Protein AF-0000000076559204 (afdb_homodimer)

InterPro domains:
  IPR016964 Sigma intracellular receptor 2 [PIRSF031032] (12-161)
  IPR033118 EXPERA domain [PF05241] (44-153)
  IPR033118 EXPERA domain [PS51751] (12-150)
  IPR051987 Sigma-2 receptor-like [PTHR31204] (7-155)

Radius of gyration: 22.45 Å; Cα contacts (8 Å, |Δi|>4): 342; chains: 2; bounding box: 58×65×43 Å

Secondary structure (DSSP, 8-state):
---PPPGGG-HHHHHHHHHHHHHHHIIIIIIGGGGS-GGGS-HHHHHHHHHHHHHH--HHHHH--HHHHHHHHHIIIIIHHHHHHHHHHTTTT-TTHHHHHHHHHHHHHHHHHHHHHHHHT---TTS-HHHHHHHHHHHHHHHHHHHHHHHHHHHHHHHHHHHHHHHHHHHHH-/---PPPGGG-HHHHHHHHHHHHHHHIIIIIIGGGGS-GGGS-HHHHHHHHHHHHHH--HHHHH--HHHHHHHHHIIIIIHHHHHHHHHHTTTT-TTHHHHHHHHHHHHHHHHHHHHHHHHT---TTS-HHHHHHHHHHHHHHHHHHHHHHHHHHHHHHHHHHHHHHHHHHHHH-

Foldseek 3Di:
DPQADALVVPVVLVVLLVVLVVVLCCLVQALCCLVDPPVPHDPVSNVVNVVCCVQQVQVCSVVVPPVNVVLSVCCVPQLNVLSVVSNVCSRRVNPCNLVSLLVNLVSLLVSLVVSLVCLVPVPDPVPPPVSSVVVSVVSVVSNVVSVVSNVVSVVVVVVVVVVVVVVVVVVVVD/DPQADALVVPVVLVVLLVVLVVVLCCLVQALCCLVDPPVPHDPVSNVVNVVCCVQQVQVCSVVVPPVNVVLSVCCVPQLNVLSVVSNVCSRRVNPCNLVSLLVNLVSLLVSLVVSLVCLVPVPDPPPPPVSSVVVSVVSVVSNVVSVVSNVVSVVVVVVVVVVVVVVVVVVVVD

Organism: NCBI:txid1051890

Structure (mmCIF, N/CA/C/O backbone):
data_AF-0000000076559204-model_v1
#
loop_
_entity.id
_entity.type
_entity.pdbx_description
1 polymer 'Efficient mitochondria targeting-associated protein 19'
#
loop_
_atom_site.group_PDB
_atom_site.id
_atom_site.type_symbol
_atom_site.label_atom_id
_atom_site.label_alt_id
_atom_site.label_comp_id
_atom_site.label_asym_id
_atom_site.label_entity_id
_atom_site.label_seq_id
_atom_site.pdbx_PDB_ins_code
_atom_site.Cartn_x
_atom_site.Cartn_y
_atom_site.Cartn_z
_atom_site.occupancy
_atom_site.B_iso_or_equiv
_atom_site.auth_seq_id
_atom_site.auth_comp_id
_atom_site.auth_asym_id
_atom_site.auth_atom_id
_atom_site.pdbx_PDB_model_num
ATOM 1 N N . MET A 1 1 ? 11.922 29.016 5.836 1 46.28 1 MET A N 1
ATOM 2 C CA . MET A 1 1 ? 11.812 27.625 6.27 1 46.28 1 MET A CA 1
ATOM 3 C C . MET A 1 1 ? 12.773 27.328 7.414 1 46.28 1 MET A C 1
ATOM 5 O O . MET A 1 1 ? 13.883 27.859 7.445 1 46.28 1 MET A O 1
ATOM 9 N N . ALA A 1 2 ? 12.258 26.938 8.555 1 57.19 2 ALA A N 1
ATOM 10 C CA . ALA A 1 2 ? 13.109 26.656 9.711 1 57.19 2 ALA A CA 1
ATOM 11 C C . ALA A 1 2 ? 14.352 25.875 9.305 1 57.19 2 ALA A C 1
ATOM 13 O O . ALA A 1 2 ? 14.305 25.078 8.359 1 57.19 2 ALA A O 1
ATOM 14 N N . SER A 1 3 ? 15.578 26.219 9.719 1 68.62 3 SER A N 1
ATOM 15 C CA . SER A 1 3 ? 16.812 25.484 9.461 1 68.62 3 SER A CA 1
ATOM 16 C C . SER A 1 3 ? 16.625 23.984 9.719 1 68.62 3 SER A C 1
ATOM 18 O O . SER A 1 3 ? 16.016 23.594 10.703 1 68.62 3 SER A O 1
ATOM 20 N N . PRO A 1 4 ? 17 23.141 8.734 1 69.81 4 PRO A N 1
ATOM 21 C CA . PRO A 1 4 ? 16.875 21.703 8.906 1 69.81 4 PRO A CA 1
ATOM 22 C C . PRO A 1 4 ? 17.609 21.188 10.148 1 69.81 4 PRO A C 1
ATOM 24 O O . PRO A 1 4 ? 18.672 21.688 10.492 1 69.81 4 PRO A O 1
ATOM 27 N N . HIS A 1 5 ? 16.969 20.438 10.945 1 78.62 5 HIS A N 1
ATOM 28 C CA . HIS A 1 5 ? 17.656 19.75 12.023 1 78.62 5 HIS A CA 1
ATOM 29 C C . HIS A 1 5 ? 18.672 18.75 11.469 1 78.62 5 HIS A C 1
ATOM 31 O O . HIS A 1 5 ? 18.375 17.984 10.547 1 78.62 5 HIS A O 1
ATOM 37 N N . PRO A 1 6 ? 19.891 18.844 12.008 1 82.38 6 PRO A N 1
ATOM 38 C CA . PRO A 1 6 ? 20.906 17.922 11.516 1 82.38 6 PRO A CA 1
ATOM 39 C C . PRO A 1 6 ? 20.5 16.453 11.664 1 82.38 6 PRO A C 1
ATOM 41 O O . PRO A 1 6 ? 19.781 16.094 12.609 1 82.38 6 PRO A O 1
ATOM 44 N N . LEU A 1 7 ? 20.844 15.656 10.742 1 85.31 7 LEU A N 1
ATOM 45 C CA . LEU A 1 7 ? 20.516 14.234 10.703 1 85.31 7 LEU A CA 1
ATOM 46 C C . LEU A 1 7 ? 20.984 13.531 11.969 1 85.31 7 LEU A C 1
ATOM 48 O O . LEU A 1 7 ? 20.344 12.602 12.445 1 85.31 7 LEU A O 1
ATOM 52 N N . ALA A 1 8 ? 22.062 13.992 12.469 1 83.94 8 ALA A N 1
ATOM 53 C CA . ALA A 1 8 ? 22.641 13.391 13.672 1 83.94 8 ALA A CA 1
ATOM 54 C C . ALA A 1 8 ? 21.703 13.531 14.859 1 83.94 8 ALA A C 1
ATOM 56 O O . ALA A 1 8 ? 21.734 12.711 15.781 1 83.94 8 ALA A O 1
ATOM 57 N N . ALA A 1 9 ? 20.906 14.484 14.891 1 86.62 9 ALA A N 1
ATOM 58 C CA . ALA A 1 9 ? 19.984 14.758 15.984 1 86.62 9 ALA A CA 1
ATOM 59 C C . ALA A 1 9 ? 18.672 14 15.797 1 86.62 9 ALA A C 1
ATOM 61 O O . ALA A 1 9 ? 17.797 14.016 16.672 1 86.62 9 ALA A O 1
ATOM 62 N N . ARG A 1 10 ? 18.578 13.281 14.695 1 91.75 10 ARG A N 1
ATOM 63 C CA . ARG A 1 10 ? 17.391 12.5 14.352 1 91.75 10 ARG A CA 1
ATOM 64 C C . ARG A 1 10 ? 17.75 11.031 14.164 1 91.75 10 ARG A C 1
ATOM 66 O O . ARG A 1 10 ? 17.844 10.539 13.039 1 91.75 10 ARG A O 1
ATOM 73 N N . PRO A 1 11 ? 17.75 10.297 15.203 1 92.19 11 PRO A N 1
ATOM 74 C CA . PRO A 1 11 ? 18.281 8.93 15.156 1 92.19 11 PRO A CA 1
ATOM 75 C C . PRO A 1 11 ? 17.484 8.023 14.211 1 92.19 11 PRO A C 1
ATOM 77 O O . PRO A 1 11 ? 18.078 7.184 13.523 1 92.19 11 PRO A O 1
ATOM 80 N N . TRP A 1 12 ? 16.203 8.148 14.25 1 94.25 12 TRP A N 1
ATOM 81 C CA . TRP A 1 12 ? 15.398 7.312 13.367 1 94.25 12 TRP A CA 1
ATOM 82 C C . TRP A 1 12 ? 15.648 7.668 11.906 1 94.25 12 TRP A C 1
ATOM 84 O O . TRP A 1 12 ? 15.781 6.781 11.062 1 94.25 12 TRP A O 1
ATOM 94 N N . ASP A 1 13 ? 15.719 8.922 11.641 1 95.69 13 ASP A N 1
ATOM 95 C CA . ASP A 1 13 ? 15.977 9.344 10.266 1 95.69 13 ASP A CA 1
ATOM 96 C C . ASP A 1 13 ? 17.359 8.898 9.805 1 95.69 13 ASP A C 1
ATOM 98 O O . ASP A 1 13 ? 17.547 8.57 8.633 1 95.69 13 ASP A O 1
ATOM 102 N N . LYS A 1 14 ? 18.297 8.945 10.766 1 95.44 14 LYS A N 1
ATOM 103 C CA . LYS A 1 14 ? 19.625 8.438 10.453 1 95.44 14 LYS A CA 1
ATOM 104 C C . LYS A 1 14 ? 19.594 6.953 10.102 1 95.44 14 LYS A C 1
ATOM 106 O O . LYS A 1 14 ? 20.234 6.516 9.148 1 95.44 14 LYS A O 1
ATOM 111 N N . LEU A 1 15 ? 18.859 6.223 10.891 1 96.38 15 LEU A N 1
ATOM 112 C CA . LEU A 1 15 ? 18.688 4.801 10.633 1 96.38 15 LEU A CA 1
ATOM 113 C C . LEU A 1 15 ? 18.094 4.566 9.25 1 96.38 15 LEU A C 1
ATOM 115 O O . LEU A 1 15 ? 18.578 3.719 8.492 1 96.38 15 LEU A O 1
ATOM 119 N N . TYR A 1 16 ? 17.047 5.309 8.945 1 97.5 16 TYR A N 1
ATOM 120 C CA . TYR A 1 16 ? 16.391 5.16 7.648 1 97.5 16 TYR A CA 1
ATOM 121 C C . TYR A 1 16 ? 17.328 5.547 6.516 1 97.5 16 TYR A C 1
ATOM 123 O O . TYR A 1 16 ? 17.328 4.918 5.453 1 97.5 16 TYR A O 1
ATOM 131 N N . PHE A 1 17 ? 18.141 6.582 6.781 1 97.19 17 PHE A N 1
ATOM 132 C CA . PHE A 1 17 ? 19.094 7.027 5.77 1 97.19 17 PHE A CA 1
ATOM 133 C C . PHE A 1 17 ? 20.062 5.91 5.41 1 97.19 17 PHE A C 1
ATOM 135 O O . PHE A 1 17 ? 20.234 5.586 4.234 1 97.19 17 PHE A O 1
ATOM 142 N N . TYR A 1 18 ? 20.609 5.309 6.359 1 96.75 18 TYR A N 1
ATOM 143 C CA . TYR A 1 18 ? 21.547 4.219 6.109 1 96.75 18 TYR A CA 1
ATOM 144 C C . TYR A 1 18 ? 20.828 3.01 5.52 1 96.75 18 TYR A C 1
ATOM 146 O O . TYR A 1 18 ? 21.391 2.281 4.707 1 96.75 18 TYR A O 1
ATOM 154 N N . PHE A 1 19 ? 19.703 2.783 5.965 1 97.12 19 PHE A N 1
ATOM 155 C CA . PHE A 1 19 ? 18.906 1.693 5.418 1 97.12 19 PHE A CA 1
ATOM 156 C C . PHE A 1 19 ? 18.703 1.866 3.916 1 97.12 19 PHE A C 1
ATOM 158 O O . PHE A 1 19 ? 18.859 0.913 3.15 1 97.12 19 PHE A O 1
ATOM 165 N N . PHE A 1 20 ? 18.438 3.064 3.498 1 97.5 20 PHE A N 1
ATOM 166 C CA . PHE A 1 20 ? 18.188 3.299 2.084 1 97.5 20 PHE A CA 1
ATOM 167 C C . PHE A 1 20 ? 19.484 3.305 1.289 1 97.5 20 PHE A C 1
ATOM 169 O O . PHE A 1 20 ? 19.5 2.969 0.103 1 97.5 20 PHE A O 1
ATOM 176 N N . ILE A 1 21 ? 20.594 3.68 1.917 1 96.44 21 ILE A N 1
ATOM 177 C CA . ILE A 1 21 ? 21.891 3.533 1.274 1 96.44 21 ILE A CA 1
ATOM 178 C C . ILE A 1 21 ? 22.125 2.068 0.908 1 96.44 21 ILE A C 1
ATOM 180 O O . ILE A 1 21 ? 22.672 1.769 -0.16 1 96.44 21 ILE A O 1
ATOM 184 N N . HIS A 1 22 ? 21.734 1.248 1.771 1 94.25 22 HIS A N 1
ATOM 185 C CA . HIS A 1 22 ? 21.844 -0.192 1.568 1 94.25 22 HIS A CA 1
ATOM 186 C C . HIS A 1 22 ? 20.797 -0.695 0.587 1 94.25 22 HIS A C 1
ATOM 188 O O . HIS A 1 22 ? 21.094 -1.486 -0.307 1 94.25 22 HIS A O 1
ATOM 194 N N . MET A 1 23 ? 19.609 -0.232 0.64 1 93.94 23 MET A N 1
ATOM 195 C CA . MET A 1 23 ? 18.484 -0.779 -0.1 1 93.94 23 MET A CA 1
ATOM 196 C C . MET A 1 23 ? 18.531 -0.358 -1.564 1 93.94 23 MET A C 1
ATOM 198 O O . MET A 1 23 ? 18.219 -1.15 -2.455 1 93.94 23 MET A O 1
ATOM 202 N N . VAL A 1 24 ? 18.859 0.854 -1.829 1 94.44 24 VAL A N 1
ATOM 203 C CA . VAL A 1 24 ? 18.797 1.401 -3.18 1 94.44 24 VAL A CA 1
ATOM 204 C C . VAL A 1 24 ? 19.734 0.624 -4.102 1 94.44 24 VAL A C 1
ATOM 206 O O . VAL A 1 24 ? 19.312 0.153 -5.164 1 94.44 24 VAL A O 1
ATOM 209 N N . PRO A 1 25 ? 20.984 0.318 -3.752 1 88.81 25 PRO A N 1
ATOM 210 C CA . PRO A 1 25 ? 21.859 -0.501 -4.602 1 88.81 25 PRO A CA 1
ATOM 211 C C . PRO A 1 25 ? 21.328 -1.922 -4.785 1 88.81 25 PRO A C 1
ATOM 213 O O . PRO A 1 25 ? 21.422 -2.48 -5.883 1 88.81 25 PRO A O 1
ATOM 216 N N . ILE A 1 26 ? 20.781 -2.469 -3.732 1 85.12 26 ILE A N 1
ATOM 217 C CA . ILE A 1 26 ? 20.25 -3.824 -3.814 1 85.12 26 ILE A CA 1
ATOM 218 C C . ILE A 1 26 ? 19.094 -3.867 -4.805 1 85.12 26 ILE A C 1
ATOM 220 O O . ILE A 1 26 ? 19 -4.773 -5.633 1 85.12 26 ILE A O 1
ATOM 224 N N . MET A 1 27 ? 18.203 -2.891 -4.699 1 88.12 27 MET A N 1
ATOM 225 C CA . MET A 1 27 ? 17.078 -2.828 -5.621 1 88.12 27 MET A CA 1
ATOM 226 C C . MET A 1 27 ? 17.547 -2.652 -7.059 1 88.12 27 MET A C 1
ATOM 228 O O . MET A 1 27 ? 17 -3.256 -7.977 1 88.12 27 MET A O 1
ATOM 232 N N . LEU A 1 28 ? 18.531 -1.866 -7.27 1 83.19 28 LEU A N 1
ATOM 233 C CA . LEU A 1 28 ? 19.016 -1.522 -8.602 1 83.19 28 LEU A CA 1
ATOM 234 C C . LEU A 1 28 ? 19.781 -2.688 -9.219 1 83.19 28 LEU A C 1
ATOM 236 O O . LEU A 1 28 ? 19.625 -2.982 -10.406 1 83.19 28 LEU A O 1
ATOM 240 N N . PHE A 1 29 ? 20.516 -3.432 -8.391 1 78.81 29 PHE A N 1
ATOM 241 C CA . PHE A 1 29 ? 21.453 -4.367 -8.984 1 78.81 29 PHE A CA 1
ATOM 242 C C . PHE A 1 29 ? 21.016 -5.805 -8.766 1 78.81 29 PHE A C 1
ATOM 244 O O . PHE A 1 29 ? 21.219 -6.664 -9.617 1 78.81 29 PHE A O 1
ATOM 251 N N . VAL A 1 30 ? 20.406 -6.059 -7.641 1 77.38 30 VAL A N 1
ATOM 252 C CA . VAL A 1 30 ? 20.094 -7.445 -7.309 1 77.38 30 VAL A CA 1
ATOM 253 C C . VAL A 1 30 ? 18.672 -7.773 -7.75 1 77.38 30 VAL A C 1
ATOM 255 O O . VAL A 1 30 ? 18.453 -8.719 -8.508 1 77.38 30 VAL A O 1
ATOM 258 N N . ASP A 1 31 ? 17.766 -6.938 -7.344 1 81.19 31 ASP A N 1
ATOM 259 C CA . ASP A 1 31 ? 16.375 -7.223 -7.66 1 81.19 31 ASP A CA 1
ATOM 260 C C . ASP A 1 31 ? 16.109 -7.074 -9.156 1 81.19 31 ASP A C 1
ATOM 262 O O . ASP A 1 31 ? 15.328 -7.836 -9.734 1 81.19 31 ASP A O 1
ATOM 266 N N . SER A 1 32 ? 16.734 -6.18 -9.773 1 78.81 32 SER A N 1
ATOM 267 C CA . SER A 1 32 ? 16.516 -5.945 -11.195 1 78.81 32 SER A CA 1
ATOM 268 C C . SER A 1 32 ? 17.219 -7.008 -12.047 1 78.81 32 SER A C 1
ATOM 270 O O . SER A 1 32 ? 16.844 -7.215 -13.203 1 78.81 32 SER A O 1
ATOM 272 N N . ALA A 1 33 ? 18.188 -7.703 -11.492 1 77.62 33 ALA A N 1
ATOM 273 C CA . ALA A 1 33 ? 18.953 -8.703 -12.227 1 77.62 33 ALA A CA 1
ATOM 274 C C . ALA A 1 33 ? 18.078 -9.867 -12.664 1 77.62 33 ALA A C 1
ATOM 276 O O . ALA A 1 33 ? 18.328 -10.5 -13.688 1 77.62 33 ALA A O 1
ATOM 277 N N . ALA A 1 34 ? 17.047 -10.062 -11.906 1 76.38 34 ALA A N 1
ATOM 278 C CA . ALA A 1 34 ? 16.172 -11.18 -12.219 1 76.38 34 ALA A CA 1
ATOM 279 C C . ALA A 1 34 ? 15.352 -10.898 -13.477 1 76.38 34 ALA A C 1
ATOM 281 O O . ALA A 1 34 ? 14.82 -11.82 -14.094 1 76.38 34 ALA A O 1
ATOM 282 N N . TYR A 1 35 ? 15.328 -9.594 -13.844 1 78.31 35 TYR A N 1
ATOM 283 C CA . TYR A 1 35 ? 14.445 -9.227 -14.945 1 78.31 35 TYR A CA 1
ATOM 284 C C . TYR A 1 35 ? 15.25 -8.75 -16.156 1 78.31 35 TYR A C 1
ATOM 286 O O . TYR A 1 35 ? 14.68 -8.375 -17.172 1 78.31 35 TYR A O 1
ATOM 294 N N . ILE A 1 36 ? 16.484 -8.773 -16.016 1 76.5 36 ILE A N 1
ATOM 295 C CA . ILE A 1 36 ? 17.375 -8.406 -17.094 1 76.5 36 ILE A CA 1
ATOM 296 C C . ILE A 1 36 ? 17.984 -9.664 -17.719 1 76.5 36 ILE A C 1
ATOM 298 O O . ILE A 1 36 ? 18.438 -10.562 -17 1 76.5 36 ILE A O 1
ATOM 302 N N . PRO A 1 37 ? 17.844 -9.703 -19 1 78.81 37 PRO A N 1
ATOM 303 C CA . PRO A 1 37 ? 18.484 -10.859 -19.641 1 78.81 37 PRO A CA 1
ATOM 304 C C . PRO A 1 37 ? 19.938 -11.023 -19.234 1 78.81 37 PRO A C 1
ATOM 306 O O . PRO A 1 37 ? 20.656 -10.031 -19.047 1 78.81 37 PRO A O 1
ATOM 309 N N . SER A 1 38 ? 20.312 -12.305 -19.062 1 75.94 38 SER A N 1
ATOM 310 C CA . SER A 1 38 ? 21.609 -12.664 -18.516 1 75.94 38 SER A CA 1
ATOM 311 C C . SER A 1 38 ? 22.734 -12.031 -19.328 1 75.94 38 SER A C 1
ATOM 313 O O . SER A 1 38 ? 23.766 -11.633 -18.781 1 75.94 38 SER A O 1
ATOM 315 N N . HIS A 1 39 ? 22.547 -11.867 -20.547 1 80.12 39 HIS A N 1
ATOM 316 C CA . HIS A 1 39 ? 23.609 -11.367 -21.422 1 80.12 39 HIS A CA 1
ATOM 317 C C . HIS A 1 39 ? 23.828 -9.867 -21.203 1 80.12 39 HIS A C 1
ATOM 319 O O . HIS A 1 39 ? 24.875 -9.328 -21.594 1 80.12 39 HIS A O 1
ATOM 325 N N . LEU A 1 40 ? 22.891 -9.234 -20.625 1 78.88 40 LEU A N 1
ATOM 326 C CA . LEU A 1 40 ? 22.969 -7.793 -20.406 1 78.88 40 LEU A CA 1
ATOM 327 C C . LEU A 1 40 ? 23.344 -7.48 -18.969 1 78.88 40 LEU A C 1
ATOM 329 O O . LEU A 1 40 ? 23.562 -6.316 -18.625 1 78.88 40 LEU A O 1
ATOM 333 N N . LEU A 1 41 ? 23.484 -8.539 -18.172 1 76.69 41 LEU A N 1
ATOM 334 C CA . LEU A 1 41 ? 23.75 -8.328 -16.766 1 76.69 41 LEU A CA 1
ATOM 335 C C . LEU A 1 41 ? 25.25 -8.078 -16.531 1 76.69 41 LEU A C 1
ATOM 337 O O . LEU A 1 41 ? 26.078 -8.875 -16.953 1 76.69 41 LEU A O 1
ATOM 341 N N . PRO A 1 42 ? 25.562 -6.945 -15.906 1 80.88 42 PRO A N 1
ATOM 342 C CA . PRO A 1 42 ? 26.969 -6.738 -15.523 1 80.88 42 PRO A CA 1
ATOM 343 C C . PRO A 1 42 ? 27.5 -7.867 -14.648 1 80.88 42 PRO A C 1
ATOM 345 O O . PRO A 1 42 ? 26.75 -8.469 -13.875 1 80.88 42 PRO A O 1
ATOM 348 N N . ARG A 1 43 ? 28.75 -8.094 -14.711 1 81.88 43 ARG A N 1
ATOM 349 C CA . ARG A 1 43 ? 29.391 -9.242 -14.078 1 81.88 43 ARG A CA 1
ATOM 350 C C . ARG A 1 43 ? 29.156 -9.242 -12.578 1 81.88 43 ARG A C 1
ATOM 352 O O . ARG A 1 43 ? 28.797 -10.273 -12 1 81.88 43 ARG A O 1
ATOM 359 N N . PRO A 1 44 ? 29.375 -8.094 -11.938 1 80 44 PRO A N 1
ATOM 360 C CA . PRO A 1 44 ? 29.156 -8.117 -10.492 1 80 44 PRO A CA 1
ATOM 361 C C . PRO A 1 44 ? 27.719 -8.5 -10.117 1 80 44 PRO A C 1
ATOM 363 O O . PRO A 1 44 ? 27.5 -9.188 -9.117 1 80 44 PRO A O 1
ATOM 366 N N . MET A 1 45 ? 26.828 -8.133 -10.898 1 78.5 45 MET A N 1
ATOM 367 C CA . MET A 1 45 ? 25.422 -8.438 -10.633 1 78.5 45 MET A CA 1
ATOM 368 C C . MET A 1 45 ? 25.125 -9.906 -10.891 1 78.5 45 MET A C 1
ATOM 370 O O . MET A 1 45 ? 24.359 -10.531 -10.164 1 78.5 45 MET A O 1
ATOM 374 N N . ALA A 1 46 ? 25.734 -10.352 -11.891 1 79.81 46 ALA A N 1
ATOM 375 C CA . ALA A 1 46 ? 25.562 -11.758 -12.234 1 79.81 46 ALA A CA 1
ATOM 376 C C . ALA A 1 46 ? 26.078 -12.664 -11.133 1 79.81 46 ALA A C 1
ATOM 378 O O . ALA A 1 46 ? 25.484 -13.703 -10.828 1 79.81 46 ALA A O 1
ATOM 379 N N . HIS A 1 47 ? 27.172 -12.242 -10.555 1 82.31 47 HIS A N 1
ATOM 380 C CA . HIS A 1 47 ? 27.766 -13.023 -9.477 1 82.31 47 HIS A CA 1
ATOM 381 C C . HIS A 1 47 ? 26.859 -13.039 -8.242 1 82.31 47 HIS A C 1
ATOM 383 O O . HIS A 1 47 ? 26.688 -14.078 -7.609 1 82.31 47 HIS A O 1
ATOM 389 N N . ILE A 1 48 ? 26.328 -11.914 -7.934 1 79 48 ILE A N 1
ATOM 390 C CA . ILE A 1 48 ? 25.469 -11.805 -6.766 1 79 48 ILE A CA 1
ATOM 391 C C . ILE A 1 48 ? 24.203 -12.641 -6.984 1 79 48 ILE A C 1
ATOM 393 O O . ILE A 1 48 ? 23.75 -13.344 -6.078 1 79 48 ILE A O 1
ATOM 397 N N . LYS A 1 49 ? 23.719 -12.539 -8.117 1 80 49 LYS A N 1
ATOM 398 C CA . LYS A 1 49 ? 22.516 -13.297 -8.438 1 80 49 LYS A CA 1
ATOM 399 C C . LYS A 1 49 ? 22.781 -14.797 -8.375 1 80 49 LYS A C 1
ATOM 401 O O . LYS A 1 49 ? 21.953 -15.555 -7.852 1 80 49 LYS A O 1
ATOM 406 N N . SER A 1 50 ? 23.938 -15.211 -8.93 1 80.88 50 SER A N 1
ATOM 407 C CA . SER A 1 50 ? 24.297 -16.625 -8.898 1 80.88 50 SER A CA 1
ATOM 408 C C . SER A 1 50 ? 24.469 -17.125 -7.469 1 80.88 50 SER A C 1
ATOM 410 O O . SER A 1 50 ? 24.047 -18.234 -7.137 1 80.88 50 SER A O 1
ATOM 412 N N . PHE A 1 51 ? 25.141 -16.312 -6.676 1 81.88 51 PHE A N 1
ATOM 413 C CA . PHE A 1 51 ? 25.297 -16.641 -5.266 1 81.88 51 PHE A CA 1
ATOM 414 C C . PHE A 1 51 ? 23.938 -16.781 -4.578 1 81.88 51 PHE A C 1
ATOM 416 O O . PHE A 1 51 ? 23.719 -17.703 -3.803 1 81.88 51 PHE A O 1
ATOM 423 N N . TYR A 1 52 ? 23.047 -15.805 -4.809 1 79.12 52 TYR A N 1
ATOM 424 C CA . TYR A 1 52 ? 21.703 -15.805 -4.238 1 79.12 52 TYR A CA 1
ATOM 425 C C . TYR A 1 52 ? 20.922 -17.047 -4.672 1 79.12 52 TYR A C 1
ATOM 427 O O . TYR A 1 52 ? 20.297 -17.719 -3.848 1 79.12 52 TYR A O 1
ATOM 435 N N . ASP A 1 53 ? 21.016 -17.359 -5.855 1 79.06 53 ASP A N 1
ATOM 436 C CA . ASP A 1 53 ? 20.297 -18.516 -6.391 1 79.06 53 ASP A CA 1
ATOM 437 C C . ASP A 1 53 ? 20.844 -19.828 -5.824 1 79.06 53 ASP A C 1
ATOM 439 O O . ASP A 1 53 ? 20.094 -20.734 -5.504 1 79.06 53 ASP A O 1
ATOM 443 N N . ALA A 1 54 ? 22.141 -19.891 -5.711 1 80.81 54 ALA A N 1
ATOM 444 C CA . ALA A 1 54 ? 22.797 -21.094 -5.215 1 80.81 54 ALA A CA 1
ATOM 445 C C . ALA A 1 54 ? 22.5 -21.312 -3.734 1 80.81 54 ALA A C 1
ATOM 447 O O . ALA A 1 54 ? 22.359 -22.453 -3.283 1 80.81 54 ALA A O 1
ATOM 448 N N . ASN A 1 55 ? 22.391 -20.219 -3.07 1 79.62 55 ASN A N 1
ATOM 449 C CA . ASN A 1 55 ? 22.25 -20.328 -1.624 1 79.62 55 ASN A CA 1
ATOM 450 C C . ASN A 1 55 ? 20.781 -20.422 -1.214 1 79.62 55 ASN A C 1
ATOM 452 O O . ASN A 1 55 ? 20.453 -21.094 -0.238 1 79.62 55 ASN A O 1
ATOM 456 N N . PHE A 1 56 ? 19.906 -19.781 -1.915 1 78.69 56 PHE A N 1
ATOM 457 C CA . PHE A 1 56 ? 18.531 -19.703 -1.431 1 78.69 56 PHE A CA 1
ATOM 458 C C . PHE A 1 56 ? 17.594 -20.422 -2.375 1 78.69 56 PHE A C 1
ATOM 460 O O . PHE A 1 56 ? 16.562 -20.969 -1.943 1 78.69 56 PHE A O 1
ATOM 467 N N . SER A 1 57 ? 17.859 -20.531 -3.621 1 82.06 57 SER A N 1
ATOM 468 C CA . SER A 1 57 ? 16.969 -21.156 -4.605 1 82.06 57 SER A CA 1
ATOM 469 C C . SER A 1 57 ? 15.531 -20.672 -4.434 1 82.06 57 SER A C 1
ATOM 471 O O . SER A 1 57 ? 14.609 -21.484 -4.332 1 82.06 57 SER A O 1
ATOM 473 N N . ASP A 1 58 ? 15.359 -19.391 -4.363 1 84.06 58 ASP A N 1
ATOM 474 C CA . ASP A 1 58 ? 14.07 -18.75 -4.145 1 84.06 58 ASP A CA 1
ATOM 475 C C . ASP A 1 58 ? 13.102 -19.047 -5.293 1 84.06 58 ASP A C 1
ATOM 477 O O . ASP A 1 58 ? 13.312 -18.594 -6.418 1 84.06 58 ASP A O 1
ATOM 481 N N . PRO A 1 59 ? 12.133 -19.812 -4.949 1 87 59 PRO A N 1
ATOM 482 C CA . PRO A 1 59 ? 11.219 -20.203 -6.02 1 87 59 PRO A CA 1
ATOM 483 C C . PRO A 1 59 ? 10.523 -19.016 -6.68 1 87 59 PRO A C 1
ATOM 485 O O . PRO A 1 59 ? 10.203 -19.062 -7.871 1 87 59 PRO A O 1
ATOM 488 N N . LEU A 1 60 ? 10.281 -18.016 -5.961 1 88.88 60 LEU A N 1
ATOM 489 C CA . LEU A 1 60 ? 9.633 -16.844 -6.531 1 88.88 60 LEU A CA 1
ATOM 490 C C . LEU A 1 60 ? 10.547 -16.141 -7.539 1 88.88 60 LEU A C 1
ATOM 492 O O . LEU A 1 60 ? 10.086 -15.695 -8.594 1 88.88 60 LEU A O 1
ATOM 496 N N . GLN A 1 61 ? 11.773 -16.094 -7.211 1 85.88 61 GLN A N 1
ATOM 497 C CA . GLN A 1 61 ? 12.727 -15.445 -8.102 1 85.88 61 GLN A CA 1
ATOM 498 C C . GLN A 1 61 ? 13.039 -16.328 -9.305 1 85.88 61 GLN A C 1
ATOM 500 O O . GLN A 1 61 ? 13.297 -15.82 -10.398 1 85.88 61 GLN A O 1
ATOM 505 N N . LEU A 1 62 ? 12.93 -17.609 -9.07 1 84.44 62 LEU A N 1
ATOM 506 C CA . LEU A 1 62 ? 13.25 -18.562 -10.133 1 84.44 62 LEU A CA 1
ATOM 507 C C . LEU A 1 62 ? 12.094 -18.688 -11.117 1 84.44 62 LEU A C 1
ATOM 509 O O . LEU A 1 62 ? 12.305 -18.719 -12.328 1 84.44 62 LEU A O 1
ATOM 513 N N . THR A 1 63 ? 10.898 -18.703 -10.633 1 87.31 63 THR A N 1
ATOM 514 C CA . THR A 1 63 ? 9.75 -18.938 -11.5 1 87.31 63 THR A CA 1
ATOM 515 C C . THR A 1 63 ? 9.172 -17.609 -11.992 1 87.31 63 THR A C 1
ATOM 517 O O . THR A 1 63 ? 8.586 -17.547 -13.078 1 87.31 63 THR A O 1
ATOM 520 N N . GLN A 1 64 ? 9.266 -16.516 -11.234 1 89.12 64 GLN A N 1
ATOM 521 C CA . GLN A 1 64 ? 8.805 -15.164 -11.547 1 89.12 64 GLN A CA 1
ATOM 522 C C . GLN A 1 64 ? 7.363 -15.18 -12.039 1 89.12 64 GLN A C 1
ATOM 524 O O . GLN A 1 64 ? 7.07 -14.68 -13.125 1 89.12 64 GLN A O 1
ATOM 529 N N . PRO A 1 65 ? 6.555 -15.711 -11.156 1 92.12 65 PRO A N 1
ATOM 530 C CA . PRO A 1 65 ? 5.152 -15.648 -11.57 1 92.12 65 PRO A CA 1
ATOM 531 C C . PRO A 1 65 ? 4.684 -14.227 -11.883 1 92.12 65 PRO A C 1
ATOM 533 O O . PRO A 1 65 ? 5.32 -13.266 -11.453 1 92.12 65 PRO A O 1
ATOM 536 N N . THR A 1 66 ? 3.609 -14.133 -12.617 1 93.38 66 THR A N 1
ATOM 537 C CA . THR A 1 66 ? 3.162 -12.844 -13.141 1 93.38 66 THR A CA 1
ATOM 538 C C . THR A 1 66 ? 2.961 -11.844 -12.008 1 93.38 66 THR A C 1
ATOM 540 O O . THR A 1 66 ? 3.428 -10.703 -12.086 1 93.38 66 THR A O 1
ATOM 543 N N . TRP A 1 67 ? 2.236 -12.266 -10.984 1 94.69 67 TRP A N 1
ATOM 544 C CA . TRP A 1 67 ? 1.982 -11.352 -9.875 1 94.69 67 TRP A CA 1
ATOM 545 C C . TRP A 1 67 ? 3.291 -10.883 -9.242 1 94.69 67 TRP A C 1
ATOM 547 O O . TRP A 1 67 ? 3.404 -9.734 -8.82 1 94.69 67 TRP A O 1
ATOM 557 N N . PHE A 1 68 ? 4.301 -11.719 -9.188 1 94.62 68 PHE A N 1
ATOM 558 C CA . PHE A 1 68 ? 5.594 -11.367 -8.609 1 94.62 68 PHE A CA 1
ATOM 559 C C . PHE A 1 68 ? 6.379 -10.461 -9.547 1 94.62 68 PHE A C 1
ATOM 561 O O . PHE A 1 68 ? 7.074 -9.547 -9.102 1 94.62 68 PHE A O 1
ATOM 568 N N . TYR A 1 69 ? 6.285 -10.766 -10.75 1 92.94 69 TYR A N 1
ATOM 569 C CA . TYR A 1 69 ? 6.867 -9.875 -11.75 1 92.94 69 TYR A CA 1
ATOM 570 C C . TYR A 1 69 ? 6.281 -8.477 -11.641 1 92.94 69 TYR A C 1
ATOM 572 O O . TYR A 1 69 ? 7.004 -7.48 -11.75 1 92.94 69 TYR A O 1
ATOM 580 N N . LEU A 1 70 ? 5.016 -8.414 -11.453 1 94.44 70 LEU A N 1
ATOM 581 C CA . LEU A 1 70 ? 4.359 -7.121 -11.305 1 94.44 70 LEU A CA 1
ATOM 582 C C . LEU A 1 70 ? 4.812 -6.426 -10.023 1 94.44 70 LEU A C 1
ATOM 584 O O . LEU A 1 70 ? 4.938 -5.199 -9.984 1 94.44 70 LEU A O 1
ATOM 588 N N . PHE A 1 71 ? 5.012 -7.172 -8.953 1 95.62 71 PHE A N 1
ATOM 589 C CA . PHE A 1 71 ? 5.621 -6.613 -7.75 1 95.62 71 PHE A CA 1
ATOM 590 C C . PHE A 1 71 ? 6.977 -5.992 -8.07 1 95.62 71 PHE A C 1
ATOM 592 O O . PHE A 1 71 ? 7.273 -4.883 -7.625 1 95.62 71 PHE A O 1
ATOM 599 N N . ALA A 1 72 ? 7.738 -6.707 -8.852 1 92.69 72 ALA A N 1
ATOM 600 C CA . ALA A 1 72 ? 9.07 -6.223 -9.219 1 92.69 72 ALA A CA 1
ATOM 601 C C . ALA A 1 72 ? 8.977 -4.93 -10.023 1 92.69 72 ALA A C 1
ATOM 603 O O . ALA A 1 72 ? 9.789 -4.02 -9.844 1 92.69 72 ALA A O 1
ATOM 604 N N . MET A 1 73 ? 8.023 -4.855 -10.844 1 92.44 73 MET A N 1
ATOM 605 C CA . MET A 1 73 ? 7.828 -3.646 -11.641 1 92.44 73 MET A CA 1
ATOM 606 C C . MET A 1 73 ? 7.461 -2.463 -10.758 1 92.44 73 MET A C 1
ATOM 608 O O . MET A 1 73 ? 7.934 -1.347 -10.969 1 92.44 73 MET A O 1
ATOM 612 N N . THR A 1 74 ? 6.602 -2.752 -9.828 1 93.62 74 THR A N 1
ATOM 613 C CA . THR A 1 74 ? 6.246 -1.699 -8.883 1 93.62 74 THR A CA 1
ATOM 614 C C . THR A 1 74 ? 7.469 -1.245 -8.094 1 93.62 74 THR A C 1
ATOM 616 O O . THR A 1 74 ? 7.609 -0.06 -7.781 1 93.62 74 THR A O 1
ATOM 619 N N . GLU A 1 75 ? 8.289 -2.127 -7.734 1 93.5 75 GLU A N 1
ATOM 620 C CA . GLU A 1 75 ? 9.539 -1.783 -7.062 1 93.5 75 GLU A CA 1
ATOM 621 C C . GLU A 1 75 ? 10.398 -0.864 -7.93 1 93.5 75 GLU A C 1
ATOM 623 O O . GLU A 1 75 ? 10.891 0.164 -7.457 1 93.5 75 GLU A O 1
ATOM 628 N N . PHE A 1 76 ? 10.492 -1.182 -9.133 1 92.38 76 PHE A N 1
ATOM 629 C CA . PHE A 1 76 ? 11.375 -0.461 -10.047 1 92.38 76 PHE A CA 1
ATOM 630 C C . PHE A 1 76 ? 10.812 0.92 -10.367 1 92.38 76 PHE A C 1
ATOM 632 O O . PHE A 1 76 ? 11.555 1.898 -10.438 1 92.38 76 PHE A O 1
ATOM 639 N N . PHE A 1 77 ? 9.57 1.038 -10.445 1 93.31 77 PHE A N 1
ATOM 640 C CA . PHE A 1 77 ? 9 2.281 -10.953 1 93.31 77 PHE A CA 1
ATOM 641 C C . PHE A 1 77 ? 8.516 3.158 -9.805 1 93.31 77 PHE A C 1
ATOM 643 O O . PHE A 1 77 ? 8.344 4.367 -9.969 1 93.31 77 PHE A O 1
ATOM 650 N N . LEU A 1 78 ? 8.25 2.578 -8.688 1 95.06 78 LEU A N 1
ATOM 651 C CA . LEU A 1 78 ? 7.699 3.369 -7.59 1 95.06 78 LEU A CA 1
ATOM 652 C C . LEU A 1 78 ? 8.641 3.369 -6.391 1 95.06 78 LEU A C 1
ATOM 654 O O . LEU A 1 78 ? 9.086 4.426 -5.945 1 95.06 78 LEU A O 1
ATOM 658 N N . GLN A 1 79 ? 9.039 2.24 -5.961 1 96.12 79 GLN A N 1
ATOM 659 C CA . GLN A 1 79 ? 9.82 2.148 -4.73 1 96.12 79 GLN A CA 1
ATOM 660 C C . GLN A 1 79 ? 11.25 2.643 -4.945 1 96.12 79 GLN A C 1
ATOM 662 O O . GLN A 1 79 ? 11.797 3.352 -4.098 1 96.12 79 GLN A O 1
ATOM 667 N N . LEU A 1 80 ? 11.82 2.281 -6.055 1 95.5 80 LEU A N 1
ATOM 668 C CA . LEU A 1 80 ? 13.203 2.674 -6.316 1 95.5 80 LEU A CA 1
ATOM 669 C C . LEU A 1 80 ? 13.328 4.191 -6.406 1 95.5 80 LEU A C 1
ATOM 671 O O . LEU A 1 80 ? 14.156 4.793 -5.719 1 95.5 80 LEU A O 1
ATOM 675 N N . PRO A 1 81 ? 12.586 4.871 -7.207 1 96.25 81 PRO A N 1
ATOM 676 C CA . PRO A 1 81 ? 12.664 6.332 -7.238 1 96.25 81 PRO A CA 1
ATOM 677 C C . PRO A 1 81 ? 12.414 6.965 -5.871 1 96.25 81 PRO A C 1
ATOM 679 O O . PRO A 1 81 ? 13.078 7.938 -5.508 1 96.25 81 PRO A O 1
ATOM 682 N N . LEU A 1 82 ? 11.445 6.461 -5.156 1 97.31 82 LEU A N 1
ATOM 683 C CA . LEU A 1 82 ? 11.164 6.984 -3.824 1 97.31 82 LEU A CA 1
ATOM 684 C C . LEU A 1 82 ? 12.344 6.75 -2.885 1 97.31 82 LEU A C 1
ATOM 686 O O . LEU A 1 82 ? 12.625 7.582 -2.023 1 97.31 82 LEU A O 1
ATOM 690 N N . GLY A 1 83 ? 12.93 5.582 -3.016 1 97.44 83 GLY A N 1
ATOM 691 C CA . GLY A 1 83 ? 14.125 5.309 -2.227 1 97.44 83 GLY A CA 1
ATOM 692 C C . GLY A 1 83 ? 15.266 6.266 -2.52 1 97.44 83 GLY A C 1
ATOM 693 O O . GLY A 1 83 ? 15.938 6.734 -1.603 1 97.44 83 GLY A O 1
ATOM 694 N N . ILE A 1 84 ? 15.5 6.547 -3.768 1 97.19 84 ILE A N 1
ATOM 695 C CA . ILE A 1 84 ? 16.516 7.508 -4.168 1 97.19 84 ILE A CA 1
ATOM 696 C C . ILE A 1 84 ? 16.172 8.891 -3.633 1 97.19 84 ILE A C 1
ATOM 698 O O . ILE A 1 84 ? 17.031 9.594 -3.088 1 97.19 84 ILE A O 1
ATOM 702 N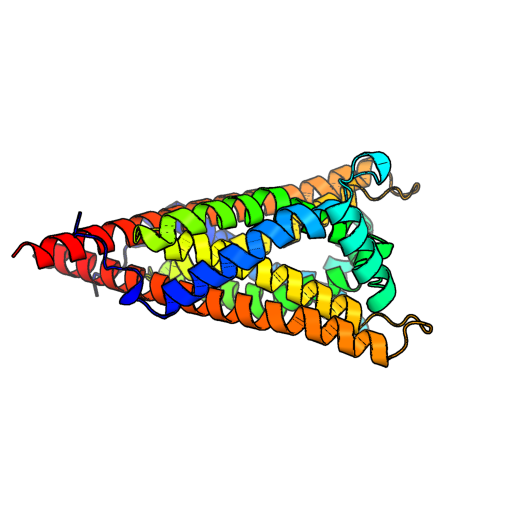 N . TRP A 1 85 ? 14.938 9.234 -3.826 1 98 85 TRP A N 1
ATOM 703 C CA . TRP A 1 85 ? 14.461 10.508 -3.307 1 98 85 TRP A CA 1
ATOM 704 C C . TRP A 1 85 ? 14.711 10.617 -1.806 1 98 85 TRP A C 1
ATOM 706 O O . TRP A 1 85 ? 15.094 11.672 -1.307 1 98 85 TRP A O 1
ATOM 716 N N . ALA A 1 86 ? 14.492 9.531 -1.081 1 97.19 86 ALA A N 1
ATOM 717 C CA . ALA A 1 86 ? 14.656 9.508 0.37 1 97.19 86 ALA A CA 1
ATOM 718 C C . ALA A 1 86 ? 16.094 9.812 0.761 1 97.19 86 ALA A C 1
ATOM 720 O O . ALA A 1 86 ? 16.344 10.445 1.793 1 97.19 86 ALA A O 1
ATOM 721 N N . LEU A 1 87 ? 17.047 9.391 -0.017 1 96.88 87 LEU A N 1
ATOM 722 C CA . LEU A 1 87 ? 18.469 9.609 0.254 1 96.88 87 LEU A CA 1
ATOM 723 C C . LEU A 1 87 ? 18.781 11.102 0.266 1 96.88 87 LEU A C 1
ATOM 725 O O . LEU A 1 87 ? 19.688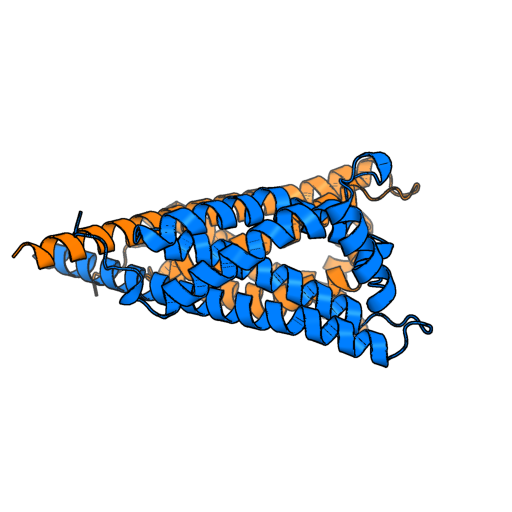 11.539 0.979 1 96.88 87 LEU A O 1
ATOM 729 N N . PHE A 1 88 ? 18.031 11.891 -0.401 1 96.88 88 PHE A N 1
ATOM 730 C CA . PHE A 1 88 ? 18.266 13.328 -0.455 1 96.88 88 PHE A CA 1
ATOM 731 C C . PHE A 1 88 ? 17.328 14.07 0.494 1 96.88 88 PHE A C 1
ATOM 733 O O . PHE A 1 88 ? 17.688 15.102 1.056 1 96.88 88 PHE A O 1
ATOM 740 N N . ALA A 1 89 ? 16.203 13.523 0.659 1 96.94 89 ALA A N 1
ATOM 741 C CA . ALA A 1 89 ? 15.18 14.195 1.452 1 96.94 89 ALA A CA 1
ATOM 742 C C . ALA A 1 89 ? 15.484 14.094 2.943 1 96.94 89 ALA A C 1
ATOM 744 O O . ALA A 1 89 ? 15.219 15.031 3.701 1 96.94 89 ALA A O 1
ATOM 745 N N . LEU A 1 90 ? 16 12.984 3.369 1 96.31 90 LEU A N 1
ATOM 746 C CA . L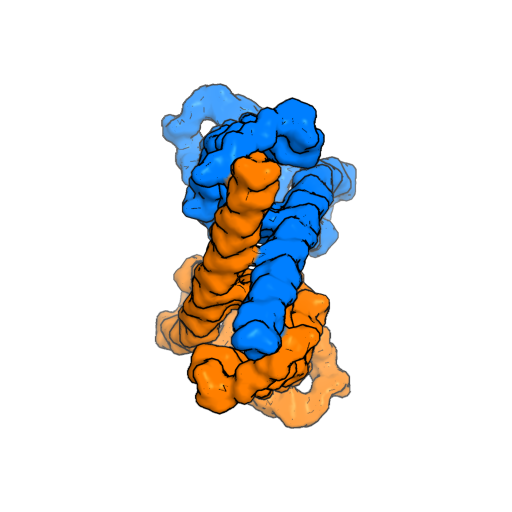EU A 1 90 ? 16.219 12.75 4.789 1 96.31 90 LEU A CA 1
ATOM 747 C C . LEU A 1 90 ? 17.266 13.703 5.344 1 96.31 90 LEU A C 1
ATOM 749 O O . LEU A 1 90 ? 17.031 14.375 6.348 1 96.31 90 LEU A O 1
ATOM 753 N N . PRO A 1 91 ? 18.453 13.828 4.68 1 94.56 91 PRO A N 1
ATOM 754 C CA . PRO A 1 91 ? 19.453 14.773 5.195 1 94.56 91 PRO A CA 1
ATOM 755 C C . PRO A 1 91 ? 18.969 16.219 5.164 1 94.56 91 PRO A C 1
ATOM 757 O O . PRO A 1 91 ? 19.391 17.031 5.98 1 94.56 91 PRO A O 1
ATOM 760 N N . ARG A 1 92 ? 18.031 16.562 4.32 1 93.5 92 ARG A N 1
ATOM 761 C CA . ARG A 1 92 ? 17.531 17.938 4.18 1 93.5 92 ARG A CA 1
ATOM 762 C C . ARG A 1 92 ? 16.359 18.188 5.121 1 93.5 92 ARG A C 1
ATOM 764 O O . ARG A 1 92 ? 15.812 19.297 5.148 1 93.5 92 ARG A O 1
ATOM 771 N N . ASP A 1 93 ? 15.961 17.188 5.789 1 93.56 93 ASP A N 1
ATOM 772 C CA . ASP A 1 93 ? 14.828 17.297 6.699 1 93.56 93 ASP A CA 1
ATOM 773 C C . ASP A 1 93 ? 13.578 17.766 5.969 1 93.56 93 ASP A C 1
ATOM 775 O O . ASP A 1 93 ? 12.93 18.734 6.391 1 93.56 93 ASP A O 1
ATOM 779 N N . ASP A 1 94 ? 13.359 17.188 4.848 1 95.56 94 ASP A N 1
ATOM 780 C CA . ASP A 1 94 ? 12.203 17.516 4.012 1 95.56 94 ASP A CA 1
ATOM 781 C C . ASP A 1 94 ? 10.898 17.188 4.73 1 95.56 94 ASP A C 1
ATOM 783 O O . ASP A 1 94 ? 10.75 16.078 5.273 1 95.56 94 ASP A O 1
ATOM 787 N N . PRO A 1 95 ? 10.016 18.109 4.734 1 96.94 95 PRO A N 1
ATOM 788 C CA . PRO A 1 95 ? 8.758 17.891 5.461 1 96.94 95 PRO A CA 1
ATOM 789 C C . PRO A 1 95 ? 7.91 16.766 4.852 1 96.94 95 PRO A C 1
ATOM 791 O O . PRO A 1 95 ? 6.984 16.266 5.496 1 96.94 95 PRO A O 1
ATOM 794 N N . LEU A 1 96 ? 8.211 16.375 3.688 1 97.94 96 LEU A N 1
ATOM 795 C CA . LEU A 1 96 ? 7.391 15.375 2.996 1 97.94 96 LEU A CA 1
ATOM 796 C C . LEU A 1 96 ? 7.934 13.969 3.219 1 97.94 96 LEU A C 1
ATOM 798 O O . LEU A 1 96 ? 7.387 13 2.695 1 97.94 96 LEU A O 1
ATOM 802 N N . VAL A 1 97 ? 8.93 13.844 4.039 1 97.88 97 VAL A N 1
ATOM 803 C CA . VAL A 1 97 ? 9.547 12.555 4.324 1 97.88 97 VAL A CA 1
ATOM 804 C C . VAL A 1 97 ? 8.484 11.586 4.848 1 97.88 97 VAL A C 1
ATOM 806 O O . VAL A 1 97 ? 8.406 10.438 4.398 1 97.88 97 VAL A O 1
ATOM 809 N N . PRO A 1 98 ? 7.629 11.992 5.75 1 98.44 98 PRO A N 1
ATOM 810 C CA . PRO A 1 98 ? 6.641 11.023 6.238 1 98.44 98 PRO A CA 1
ATOM 811 C C . PRO A 1 98 ? 5.738 10.492 5.129 1 98.44 98 PRO A C 1
ATOM 813 O O . PRO A 1 98 ? 5.41 9.305 5.113 1 98.44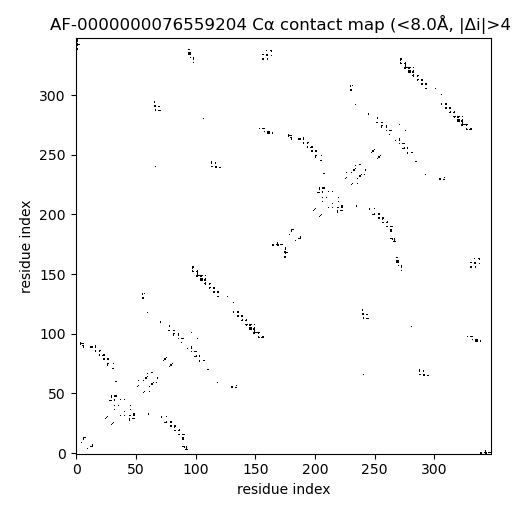 98 PRO A O 1
ATOM 816 N N . LEU A 1 99 ? 5.344 11.297 4.242 1 98.5 99 LEU A N 1
ATOM 817 C CA . LEU A 1 99 ? 4.473 10.859 3.154 1 98.5 99 LEU A CA 1
ATOM 818 C C . LEU A 1 99 ? 5.23 9.977 2.172 1 98.5 99 LEU A C 1
ATOM 820 O O . LEU A 1 99 ? 4.75 8.906 1.798 1 98.5 99 LEU A O 1
ATOM 824 N N . GLY A 1 100 ? 6.367 10.469 1.767 1 98.06 100 GLY A N 1
ATOM 825 C CA . GLY A 1 100 ? 7.164 9.711 0.811 1 98.06 100 GLY A CA 1
ATOM 826 C C . GLY A 1 100 ? 7.648 8.383 1.354 1 98.06 100 GLY A C 1
ATOM 827 O O . GLY A 1 100 ? 7.383 7.332 0.767 1 98.06 100 GLY A O 1
ATOM 828 N N . LEU A 1 101 ? 8.344 8.422 2.49 1 97.94 101 LEU A N 1
ATOM 829 C CA . LEU A 1 101 ? 8.867 7.211 3.115 1 97.94 101 LEU A CA 1
ATOM 830 C C . LEU A 1 101 ? 7.738 6.301 3.578 1 97.94 101 LEU A C 1
ATOM 832 O O . LEU A 1 101 ? 7.879 5.074 3.568 1 97.94 101 LEU A O 1
ATOM 836 N N . GLY A 1 102 ? 6.699 6.922 4.062 1 98 102 GLY A N 1
ATOM 837 C CA . GLY A 1 102 ? 5.547 6.133 4.473 1 98 102 GLY A CA 1
ATOM 838 C C . GLY A 1 102 ? 4.945 5.324 3.336 1 98 102 GLY A C 1
ATOM 839 O O . GLY A 1 102 ? 4.605 4.152 3.516 1 98 102 GLY A O 1
ATOM 840 N N . SER A 1 103 ? 4.746 5.961 2.203 1 97.81 103 SER A N 1
ATOM 841 C CA . SER A 1 103 ? 4.223 5.273 1.028 1 97.81 103 SER A CA 1
ATOM 842 C C . SER A 1 103 ? 5.148 4.148 0.585 1 97.81 103 SER A C 1
ATOM 844 O O . SER A 1 103 ? 4.691 3.043 0.281 1 97.81 103 SER A O 1
ATOM 846 N N . TYR A 1 104 ? 6.48 4.449 0.533 1 97.94 104 TYR A N 1
ATOM 847 C CA . TYR A 1 104 ? 7.477 3.438 0.198 1 97.94 104 TYR A CA 1
ATOM 848 C C . TYR A 1 104 ? 7.375 2.24 1.137 1 97.94 104 TYR A C 1
ATOM 850 O O . TYR A 1 104 ? 7.266 1.098 0.687 1 97.94 104 TYR A O 1
ATOM 858 N N . ALA A 1 105 ? 7.395 2.533 2.391 1 98.19 105 ALA A N 1
ATOM 859 C CA . ALA A 1 105 ? 7.492 1.484 3.402 1 98.19 105 ALA A CA 1
ATOM 860 C C . ALA A 1 105 ? 6.211 0.654 3.457 1 98.19 105 ALA A C 1
ATOM 862 O O . ALA A 1 105 ? 6.262 -0.562 3.65 1 98.19 105 ALA A O 1
ATOM 863 N N . ALA A 1 106 ? 5.117 1.287 3.324 1 97.75 106 ALA A N 1
ATOM 864 C CA . ALA A 1 106 ? 3.852 0.56 3.34 1 97.75 106 ALA A CA 1
ATOM 865 C C . ALA A 1 106 ? 3.766 -0.417 2.17 1 97.75 106 ALA A C 1
ATOM 867 O O . ALA A 1 106 ? 3.365 -1.57 2.346 1 97.75 106 ALA A O 1
ATOM 868 N N . LEU A 1 107 ? 4.086 0.072 1.017 1 97.44 107 LEU A N 1
ATOM 869 C CA . LEU A 1 107 ? 4.062 -0.782 -0.166 1 97.44 107 LEU A CA 1
ATOM 870 C C . LEU A 1 107 ? 5.07 -1.919 -0.034 1 97.44 107 LEU A C 1
ATOM 872 O O . LEU A 1 107 ? 4.754 -3.072 -0.332 1 97.44 107 LEU A O 1
ATOM 876 N N . ALA A 1 108 ? 6.242 -1.597 0.441 1 97.31 108 ALA A N 1
ATOM 877 C CA . ALA A 1 108 ? 7.289 -2.602 0.604 1 97.31 108 ALA A CA 1
ATOM 878 C C . ALA A 1 108 ? 6.887 -3.654 1.632 1 97.31 108 ALA A C 1
ATOM 880 O O . ALA A 1 108 ? 7.121 -4.848 1.432 1 97.31 108 ALA A O 1
ATOM 881 N N . ALA A 1 109 ? 6.355 -3.189 2.678 1 97.62 109 ALA A N 1
ATOM 882 C CA . ALA A 1 109 ? 5.898 -4.125 3.703 1 97.62 109 ALA A CA 1
ATOM 883 C C . ALA A 1 109 ? 4.824 -5.059 3.15 1 97.62 109 ALA A C 1
ATOM 885 O O . ALA A 1 109 ? 4.902 -6.277 3.324 1 97.62 109 ALA A O 1
ATOM 886 N N . PHE A 1 110 ? 3.934 -4.492 2.457 1 97.94 110 PHE A N 1
ATOM 887 C CA . PHE A 1 110 ? 2.816 -5.27 1.938 1 97.94 110 PHE A CA 1
ATOM 888 C C . PHE A 1 110 ? 3.307 -6.336 0.963 1 97.94 110 PHE A C 1
ATOM 890 O O . PHE A 1 110 ? 2.969 -7.512 1.103 1 97.94 110 PHE A O 1
ATOM 897 N N . THR A 1 111 ? 4.055 -5.957 -0.03 1 97.19 111 THR A N 1
ATOM 898 C CA . THR A 1 111 ? 4.535 -6.906 -1.027 1 97.19 111 THR A CA 1
ATOM 899 C C . THR A 1 111 ? 5.41 -7.977 -0.381 1 97.19 111 THR A C 1
ATOM 901 O O . THR A 1 111 ? 5.363 -9.141 -0.77 1 97.19 111 THR A O 1
ATOM 904 N N . THR A 1 112 ? 6.199 -7.586 0.643 1 96.56 112 THR A N 1
ATOM 905 C CA . THR A 1 112 ? 7.055 -8.547 1.334 1 96.56 112 THR A CA 1
ATOM 906 C C . THR A 1 112 ? 6.215 -9.555 2.105 1 96.56 112 THR A C 1
ATOM 908 O O . THR A 1 112 ? 6.465 -10.766 2.033 1 96.56 112 THR A O 1
ATOM 911 N N . TRP A 1 113 ? 5.191 -9.094 2.74 1 96.25 113 TRP A N 1
ATOM 912 C CA . TRP A 1 113 ? 4.355 -10 3.521 1 96.25 113 TRP A CA 1
ATOM 913 C C . TRP A 1 113 ? 3.59 -10.961 2.613 1 96.25 113 TRP A C 1
ATOM 915 O O . TRP A 1 113 ? 3.393 -12.125 2.955 1 96.25 113 TRP A O 1
ATOM 925 N N . ILE A 1 114 ? 3.113 -10.469 1.482 1 96.75 114 ILE A N 1
ATOM 926 C CA . ILE A 1 114 ? 2.449 -11.344 0.52 1 96.75 114 ILE A CA 1
ATOM 927 C C . ILE A 1 114 ? 3.426 -12.414 0.033 1 96.75 114 ILE A C 1
ATOM 929 O O . ILE A 1 114 ? 3.066 -13.586 -0.072 1 96.75 114 ILE A O 1
ATOM 933 N N . SER A 1 115 ? 4.652 -12.047 -0.238 1 94.38 115 SER A N 1
ATO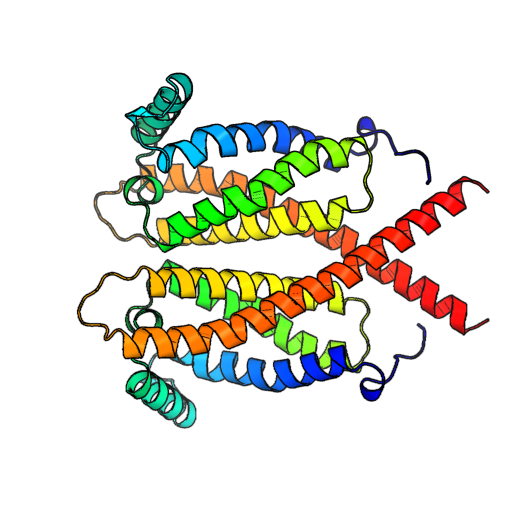M 934 C CA . SER A 1 115 ? 5.664 -12.984 -0.708 1 94.38 115 SER A CA 1
ATOM 935 C C . SER A 1 115 ? 5.984 -14.031 0.354 1 94.38 115 SER A C 1
ATOM 937 O O . SER A 1 115 ? 6.164 -15.211 0.04 1 94.38 115 SER A O 1
ATOM 939 N N . ILE A 1 116 ? 6.082 -13.586 1.562 1 93 116 ILE A N 1
ATOM 940 C CA . ILE A 1 116 ? 6.336 -14.508 2.662 1 93 116 ILE A CA 1
ATOM 941 C C . ILE A 1 116 ? 5.188 -15.508 2.773 1 93 116 ILE A C 1
ATOM 943 O O . ILE A 1 116 ? 5.418 -16.719 2.92 1 93 116 ILE A O 1
ATOM 947 N N . GLY A 1 117 ? 3.975 -15.016 2.74 1 92.44 117 GLY A N 1
ATOM 948 C CA . GLY A 1 117 ? 2.822 -15.898 2.783 1 92.44 117 GLY A CA 1
ATOM 949 C C . GLY A 1 117 ? 2.811 -16.922 1.659 1 92.44 117 GLY A C 1
ATOM 950 O O . GLY A 1 117 ? 2.477 -18.094 1.875 1 92.44 117 GLY A O 1
ATOM 951 N N . GLU A 1 118 ? 3.111 -16.422 0.46 1 91.56 118 GLU A N 1
ATOM 952 C CA . GLU A 1 118 ? 3.201 -17.328 -0.684 1 91.56 118 GLU A CA 1
ATOM 953 C C . GLU A 1 118 ? 4.238 -18.422 -0.444 1 91.56 118 GLU A C 1
ATOM 955 O O . GLU A 1 118 ? 3.996 -19.594 -0.754 1 91.56 118 GLU A O 1
ATOM 960 N N . LEU A 1 119 ? 5.332 -18.062 0.087 1 87 119 LEU A N 1
ATOM 961 C CA . LEU A 1 119 ? 6.414 -19 0.333 1 87 119 LEU A CA 1
ATOM 962 C C . LEU A 1 119 ? 6.027 -20 1.427 1 87 119 LEU A C 1
ATOM 964 O O . LEU A 1 119 ? 6.32 -21.188 1.321 1 87 119 LEU A O 1
ATOM 968 N N . LEU A 1 120 ? 5.414 -19.5 2.432 1 83.75 120 LEU A N 1
ATOM 969 C CA . LEU A 1 120 ? 5.043 -20.359 3.557 1 83.75 120 LEU A CA 1
ATOM 970 C C . LEU A 1 120 ? 3.943 -21.344 3.16 1 83.75 120 LEU A C 1
ATOM 972 O O . LEU A 1 120 ? 3.887 -22.453 3.676 1 83.75 120 LEU A O 1
ATOM 976 N N . MET A 1 121 ? 3.113 -20.953 2.252 1 80.19 121 MET A N 1
ATOM 977 C CA . MET A 1 121 ? 1.975 -21.781 1.879 1 80.19 121 MET A CA 1
ATOM 978 C C . MET A 1 121 ? 2.289 -22.609 0.636 1 80.19 121 MET A C 1
ATOM 980 O O . MET A 1 121 ? 1.436 -23.359 0.147 1 80.19 121 MET A O 1
ATOM 984 N N . TRP A 1 122 ? 3.506 -22.375 0.264 1 72.06 122 TRP A N 1
ATOM 985 C CA . TRP A 1 122 ? 3.943 -23.141 -0.896 1 72.06 122 TRP A CA 1
ATOM 986 C C . TRP A 1 122 ? 4.098 -24.609 -0.544 1 72.06 122 TRP A C 1
ATOM 988 O O . TRP A 1 122 ? 4.762 -24.953 0.437 1 72.06 122 TRP A O 1
ATOM 998 N N . ASP A 1 123 ? 3.205 -25.516 -1.001 1 64.19 123 ASP A N 1
ATOM 999 C CA . ASP A 1 123 ? 3.201 -26.938 -0.681 1 64.19 123 ASP A CA 1
ATOM 1000 C C . ASP A 1 123 ? 4.199 -27.703 -1.549 1 64.19 123 ASP A C 1
ATOM 1002 O O . ASP A 1 123 ? 4.312 -28.922 -1.45 1 64.19 123 ASP A O 1
ATOM 1006 N N . GLU A 1 124 ? 5.078 -27.094 -2.252 1 59.16 124 GLU A N 1
ATOM 1007 C CA . GLU A 1 124 ? 5.828 -28.047 -3.068 1 59.16 124 GLU A CA 1
ATOM 1008 C C . GLU A 1 124 ? 6.984 -28.656 -2.283 1 59.16 124 GLU A C 1
ATOM 1010 O O . GLU A 1 124 ? 7.621 -27.969 -1.475 1 59.16 124 GLU A O 1
ATOM 1015 N N . SER A 1 125 ? 6.848 -30 -2.197 1 54.69 125 SER A N 1
ATOM 1016 C CA . SER A 1 125 ? 7.727 -31.047 -1.682 1 54.69 125 SER A CA 1
ATOM 1017 C C . SER A 1 125 ? 9.195 -30.625 -1.765 1 54.69 125 SER A C 1
ATOM 1019 O O . SER A 1 125 ? 9.961 -30.844 -0.823 1 54.69 125 SER A O 1
ATOM 1021 N N . PRO A 1 126 ? 9.656 -30.453 -2.959 1 56.16 126 PRO A N 1
ATOM 1022 C CA . PRO A 1 126 ? 11.102 -30.625 -2.736 1 56.16 126 PRO A CA 1
ATOM 1023 C C . PRO A 1 126 ? 11.727 -29.406 -2.049 1 56.16 126 PRO A C 1
ATOM 1025 O O . PRO A 1 126 ? 12.945 -29.359 -1.876 1 56.16 126 PRO A O 1
ATOM 1028 N N . PHE A 1 127 ? 10.922 -28.406 -1.747 1 60.62 127 PHE A N 1
ATOM 1029 C CA . PHE A 1 127 ? 11.594 -27.297 -1.076 1 60.62 127 PHE A CA 1
ATOM 1030 C C . PHE A 1 127 ? 11.789 -27.594 0.405 1 60.62 127 PHE A C 1
ATOM 1032 O O . PHE A 1 127 ? 10.812 -27.75 1.146 1 60.62 127 PHE A O 1
ATOM 1039 N N . ALA A 1 128 ? 13.023 -28 0.635 1 69.44 128 ALA A N 1
ATOM 1040 C CA . ALA A 1 128 ? 13.422 -28.391 1.985 1 69.44 128 ALA A CA 1
ATOM 1041 C C . ALA A 1 128 ? 12.992 -27.344 3.006 1 69.44 128 ALA A C 1
ATOM 1043 O O . ALA A 1 128 ? 13.047 -26.141 2.732 1 69.44 128 ALA A O 1
ATOM 1044 N N . TRP A 1 129 ? 12.359 -27.766 3.959 1 77.88 129 TRP A N 1
ATOM 1045 C CA . TRP A 1 129 ? 11.867 -26.953 5.07 1 77.88 129 TRP A CA 1
ATOM 1046 C C . TRP A 1 129 ? 12.938 -25.984 5.547 1 77.88 129 TRP A C 1
ATOM 1048 O O . TRP A 1 129 ? 12.641 -24.828 5.867 1 77.88 129 TRP A O 1
ATOM 1058 N N . GLU A 1 130 ? 14.188 -26.438 5.48 1 76.5 130 GLU A N 1
ATOM 1059 C CA . GLU A 1 130 ? 15.289 -25.594 5.941 1 76.5 130 GLU A CA 1
ATOM 1060 C C . GLU A 1 130 ? 15.469 -24.391 5.031 1 76.5 130 GLU A C 1
ATOM 1062 O O . GLU A 1 130 ? 15.695 -23.266 5.512 1 76.5 130 GLU A O 1
ATOM 1067 N N . LYS A 1 131 ? 15.336 -24.609 3.787 1 77.25 131 LYS A N 1
ATOM 1068 C CA . LYS A 1 131 ? 15.477 -23.516 2.832 1 77.25 131 LYS A CA 1
ATOM 1069 C C . LYS A 1 131 ? 14.312 -22.547 2.936 1 77.25 131 LYS A C 1
ATOM 1071 O O . LYS A 1 131 ? 14.5 -21.328 2.836 1 77.25 131 LYS A O 1
ATOM 1076 N N . LYS A 1 132 ? 13.234 -23.094 3.242 1 79.94 132 LYS A N 1
ATOM 1077 C CA . LYS A 1 132 ? 12.047 -22.266 3.408 1 79.94 132 LYS A CA 1
ATOM 1078 C C . LYS A 1 132 ? 12.188 -21.328 4.605 1 79.94 132 LYS A C 1
ATOM 1080 O O . LYS A 1 132 ? 11.844 -20.156 4.523 1 79.94 132 LYS A O 1
ATOM 1085 N N . VAL A 1 133 ? 12.688 -21.859 5.586 1 79.38 133 VAL A N 1
ATOM 1086 C CA . VAL A 1 133 ? 12.828 -21.094 6.812 1 79.38 133 VAL A CA 1
ATOM 1087 C C . VAL A 1 133 ? 13.891 -20.016 6.625 1 79.38 133 VAL A C 1
ATOM 1089 O O . VAL A 1 133 ? 13.719 -18.875 7.055 1 79.38 133 VAL A O 1
ATOM 1092 N N . LYS A 1 134 ? 14.977 -20.406 5.969 1 82.81 134 LYS A N 1
ATOM 1093 C CA . LYS A 1 134 ? 16.047 -19.438 5.734 1 82.81 134 LYS A CA 1
ATOM 1094 C C . LYS A 1 134 ? 15.578 -18.297 4.836 1 82.81 134 LYS A C 1
ATOM 1096 O O . LYS A 1 134 ? 15.82 -17.125 5.133 1 82.81 134 LYS A O 1
ATOM 1101 N N . LEU A 1 135 ? 14.969 -18.656 3.807 1 83.75 135 LEU A N 1
ATOM 1102 C CA . LEU A 1 135 ? 14.445 -17.656 2.881 1 83.75 135 LEU A CA 1
ATOM 1103 C C . LEU A 1 135 ? 13.367 -16.812 3.551 1 83.75 135 LEU A C 1
ATOM 1105 O O . LEU A 1 135 ? 13.359 -15.578 3.406 1 83.75 135 LEU A O 1
ATOM 1109 N N . GLY A 1 136 ? 12.523 -17.438 4.305 1 85.31 136 GLY A N 1
ATOM 1110 C CA . GLY A 1 136 ? 11.5 -16.719 5.059 1 85.31 136 GLY A CA 1
ATOM 1111 C C . GLY A 1 136 ? 12.07 -15.727 6.047 1 85.31 136 GLY A C 1
ATOM 1112 O O . GLY A 1 136 ? 11.539 -14.625 6.199 1 85.31 136 GLY A O 1
ATOM 1113 N N . ALA A 1 137 ? 13.141 -16.172 6.637 1 85.56 137 ALA A N 1
ATOM 1114 C CA . ALA A 1 137 ? 13.789 -15.289 7.609 1 85.56 137 ALA A CA 1
ATOM 1115 C C . ALA A 1 137 ? 14.391 -14.062 6.926 1 85.56 137 ALA A C 1
ATOM 1117 O O . ALA A 1 137 ? 14.328 -12.953 7.457 1 85.56 137 ALA A O 1
ATOM 1118 N N . LEU A 1 138 ? 14.938 -14.297 5.824 1 85.81 138 LEU A N 1
ATOM 1119 C CA . LEU A 1 138 ? 15.5 -13.188 5.059 1 85.81 138 LEU A CA 1
ATOM 1120 C C . LEU A 1 138 ? 14.422 -12.18 4.691 1 85.81 138 LEU A C 1
ATOM 1122 O O . LEU A 1 138 ? 14.602 -10.969 4.871 1 85.81 138 LEU A O 1
ATOM 1126 N N . TYR A 1 139 ? 13.289 -12.641 4.219 1 91.62 139 TYR A N 1
ATOM 1127 C CA . TYR A 1 139 ? 12.164 -11.773 3.883 1 91.62 139 TYR A CA 1
ATOM 1128 C C . TYR A 1 139 ? 11.617 -11.086 5.125 1 91.62 139 TYR A C 1
ATOM 1130 O O . TYR A 1 139 ? 11.25 -9.906 5.078 1 91.62 139 TYR A O 1
ATOM 1138 N N . ALA A 1 140 ? 11.664 -11.781 6.191 1 93.5 140 ALA A N 1
ATOM 1139 C CA . ALA A 1 140 ? 11.039 -11.281 7.41 1 93.5 140 ALA A CA 1
ATOM 1140 C C . ALA A 1 140 ? 11.836 -10.109 7.988 1 93.5 140 ALA A C 1
ATOM 1142 O O . ALA A 1 140 ? 11.25 -9.172 8.539 1 93.5 140 ALA A O 1
ATOM 1143 N N . VAL A 1 141 ? 13.125 -10.227 7.895 1 94.19 141 VAL A N 1
ATOM 1144 C CA . VAL A 1 141 ? 13.953 -9.133 8.406 1 94.19 141 VAL A CA 1
ATOM 1145 C C . VAL A 1 141 ? 13.57 -7.828 7.715 1 94.19 141 VAL A C 1
ATOM 1147 O O . VAL A 1 141 ? 13.367 -6.809 8.375 1 94.19 141 VAL A O 1
ATOM 1150 N N . TYR A 1 142 ? 13.414 -7.816 6.457 1 95.06 142 TYR A N 1
ATOM 1151 C CA . TYR A 1 142 ? 13.023 -6.633 5.703 1 95.06 142 TYR A CA 1
ATOM 1152 C C . TYR A 1 142 ? 11.562 -6.281 5.969 1 95.06 142 TYR A C 1
ATOM 1154 O O . TYR A 1 142 ? 11.219 -5.105 6.098 1 95.06 142 TYR A O 1
ATOM 1162 N N . GLY A 1 143 ? 10.742 -7.312 6.062 1 96.56 143 GLY A N 1
ATOM 1163 C CA . GLY A 1 143 ? 9.336 -7.074 6.355 1 96.56 143 GLY A CA 1
ATOM 1164 C C . GLY A 1 143 ? 9.117 -6.316 7.648 1 96.56 143 GLY A C 1
ATOM 1165 O O . GLY A 1 143 ? 8.297 -5.398 7.703 1 96.56 143 GLY A O 1
ATOM 1166 N N . VAL A 1 144 ? 9.836 -6.672 8.633 1 97 144 VAL A N 1
ATOM 1167 C CA . VAL A 1 144 ? 9.719 -6.031 9.938 1 97 144 VAL A CA 1
ATOM 1168 C C . VAL A 1 144 ? 10.203 -4.586 9.852 1 97 144 VAL A C 1
ATOM 1170 O O . VAL A 1 144 ? 9.578 -3.68 10.398 1 97 144 VAL A O 1
ATOM 1173 N N . MET A 1 145 ? 11.328 -4.402 9.141 1 97.19 145 MET A N 1
ATOM 1174 C CA . MET A 1 145 ? 11.867 -3.055 8.977 1 97.19 145 MET A CA 1
ATOM 1175 C C . MET A 1 145 ? 10.891 -2.164 8.219 1 97.19 145 MET A C 1
ATOM 1177 O O . MET A 1 145 ? 10.625 -1.033 8.633 1 97.19 145 MET A O 1
ATOM 1181 N N . PHE A 1 146 ? 10.328 -2.637 7.141 1 98.12 146 PHE A N 1
ATOM 1182 C CA . PHE A 1 146 ? 9.383 -1.863 6.34 1 98.12 146 PHE A CA 1
ATOM 1183 C C . PHE A 1 146 ? 8.117 -1.567 7.133 1 98.12 146 PHE A C 1
ATOM 1185 O O . PHE A 1 146 ? 7.598 -0.451 7.086 1 98.12 146 PHE A O 1
ATOM 1192 N N . THR A 1 147 ? 7.684 -2.525 7.875 1 98.19 147 THR A N 1
ATOM 1193 C CA . THR A 1 147 ? 6.473 -2.35 8.672 1 98.19 147 THR A CA 1
ATOM 1194 C C . THR A 1 147 ? 6.691 -1.307 9.766 1 98.19 147 THR A C 1
ATOM 1196 O O . THR A 1 147 ? 5.863 -0.414 9.953 1 98.19 147 THR A O 1
ATOM 1199 N N . GLY A 1 148 ? 7.797 -1.467 10.492 1 98.12 148 GLY A N 1
ATOM 1200 C CA . GLY A 1 148 ? 8.125 -0.482 11.508 1 98.12 148 GLY A CA 1
ATOM 1201 C C . GLY A 1 148 ? 8.242 0.927 10.961 1 98.12 148 GLY A C 1
ATOM 1202 O O . GLY A 1 148 ? 7.746 1.879 11.562 1 98.12 148 GLY A O 1
ATOM 1203 N N . MET A 1 149 ? 8.891 1.056 9.875 1 98.31 149 MET A N 1
ATOM 1204 C CA . MET A 1 149 ? 9.047 2.352 9.219 1 98.31 149 MET A CA 1
ATOM 1205 C C . MET A 1 149 ? 7.699 2.924 8.805 1 98.31 149 MET A C 1
ATOM 1207 O O . MET A 1 149 ? 7.441 4.117 8.984 1 98.31 149 MET A O 1
ATOM 1211 N N . ALA A 1 150 ? 6.852 2.096 8.234 1 98.25 150 ALA A N 1
ATOM 1212 C CA . ALA A 1 150 ? 5.523 2.533 7.82 1 98.25 150 ALA A CA 1
ATOM 1213 C C . ALA A 1 150 ? 4.719 3.047 9.008 1 98.25 150 ALA A C 1
ATOM 1215 O O . ALA A 1 150 ? 4.059 4.086 8.922 1 98.25 150 ALA A O 1
ATOM 1216 N N . ILE A 1 151 ? 4.785 2.348 10.07 1 98.25 151 ILE A N 1
ATOM 1217 C CA . ILE A 1 151 ? 4.066 2.738 11.281 1 98.25 151 ILE A CA 1
ATOM 1218 C C . ILE A 1 151 ? 4.629 4.055 11.812 1 98.25 151 ILE A C 1
ATOM 1220 O O . ILE A 1 151 ? 3.873 4.961 12.172 1 98.25 151 ILE A O 1
ATOM 1224 N N . HIS A 1 152 ? 5.93 4.117 11.828 1 98.62 152 HIS A N 1
ATOM 1225 C CA . HIS A 1 152 ? 6.59 5.324 12.312 1 98.62 152 HIS A CA 1
ATOM 1226 C C . HIS A 1 152 ? 6.199 6.539 11.484 1 98.62 152 HIS A C 1
ATOM 1228 O O . HIS A 1 152 ? 5.891 7.602 12.039 1 98.62 152 HIS A O 1
ATOM 1234 N N . MET A 1 153 ? 6.238 6.41 10.242 1 98.44 153 MET A N 1
ATOM 1235 C CA . MET A 1 153 ? 5.863 7.52 9.367 1 98.44 153 MET A CA 1
ATOM 1236 C C . MET A 1 153 ? 4.379 7.844 9.5 1 98.44 153 MET A C 1
ATOM 1238 O O . MET A 1 153 ? 3.982 9.008 9.422 1 98.44 153 MET A O 1
ATOM 1242 N N . GLY A 1 154 ? 3.566 6.762 9.617 1 98.25 154 GLY A N 1
ATOM 1243 C CA . GLY A 1 154 ? 2.152 6.98 9.875 1 98.25 154 GLY A CA 1
ATOM 1244 C C . GLY A 1 154 ? 1.891 7.816 11.117 1 98.25 154 GLY A C 1
ATOM 1245 O O . GLY A 1 154 ? 0.991 8.656 11.125 1 98.25 154 GLY A O 1
ATOM 1246 N N . CYS A 1 155 ? 2.633 7.609 12.109 1 98.31 155 CYS A N 1
ATOM 1247 C CA . CYS A 1 155 ? 2.5 8.375 13.344 1 98.31 155 CYS A CA 1
ATOM 1248 C C . CYS A 1 155 ? 2.877 9.836 13.125 1 98.31 155 CYS A C 1
ATOM 1250 O O . CYS A 1 155 ? 2.238 10.734 13.672 1 98.31 155 CYS A O 1
ATOM 1252 N N . ARG A 1 156 ? 3.902 9.992 12.375 1 97.44 156 ARG A N 1
ATOM 1253 C CA . ARG A 1 156 ? 4.297 11.359 12.055 1 97.44 156 ARG A CA 1
ATOM 1254 C C . ARG A 1 156 ? 3.199 12.086 11.281 1 97.44 156 ARG A C 1
ATOM 1256 O O . ARG A 1 156 ? 2.916 13.25 11.547 1 97.44 156 ARG A O 1
ATOM 1263 N N . ILE A 1 157 ? 2.584 11.406 10.375 1 98.31 157 ILE A N 1
ATOM 1264 C CA . ILE A 1 157 ? 1.499 11.977 9.586 1 98.31 157 ILE A CA 1
ATOM 1265 C C . ILE A 1 157 ? 0.298 12.258 10.484 1 98.31 157 ILE A C 1
ATOM 1267 O O . ILE A 1 157 ? -0.329 13.312 10.391 1 98.31 157 ILE A O 1
ATOM 1271 N N . LYS A 1 158 ? 0.022 11.297 11.312 1 98.38 158 LYS A N 1
ATOM 1272 C CA . LYS A 1 158 ? -1.079 11.461 12.258 1 98.38 158 LYS A CA 1
ATOM 1273 C C . LYS A 1 158 ? -0.895 12.719 13.109 1 98.38 158 LYS A C 1
ATOM 1275 O O . LYS A 1 158 ? -1.83 13.508 13.273 1 98.38 158 LYS A O 1
ATOM 1280 N N . ARG A 1 159 ? 0.255 12.914 13.594 1 97.38 159 ARG A N 1
ATOM 1281 C CA . ARG A 1 159 ? 0.549 14.07 14.422 1 97.38 159 ARG A CA 1
ATOM 1282 C C . ARG A 1 159 ? 0.391 15.367 13.633 1 97.38 159 ARG A C 1
ATOM 1284 O O . ARG A 1 159 ? -0.133 16.359 14.156 1 97.38 159 ARG A O 1
ATOM 1291 N N . ALA A 1 160 ? 0.861 15.344 12.445 1 96.88 160 ALA A N 1
ATOM 1292 C CA . ALA A 1 160 ? 0.75 16.531 11.602 1 96.88 160 ALA A CA 1
ATOM 1293 C C . ALA A 1 160 ? -0.711 16.859 11.312 1 96.88 160 ALA A C 1
ATOM 1295 O O . ALA A 1 160 ? -1.106 18.031 11.344 1 96.88 160 ALA A O 1
ATOM 1296 N N . LEU A 1 161 ? -1.483 15.859 11.031 1 97.31 161 LEU A N 1
ATOM 1297 C CA . LEU A 1 161 ? -2.898 16.047 10.734 1 97.31 161 LEU A CA 1
ATOM 1298 C C . LEU A 1 161 ? -3.637 16.594 11.953 1 97.31 161 LEU A C 1
ATOM 1300 O O . LEU A 1 161 ? -4.469 17.5 11.828 1 97.31 161 LEU A O 1
ATOM 1304 N N . LEU A 1 162 ? -3.324 16.109 13.086 1 96.19 162 LEU A N 1
ATOM 1305 C CA . LEU A 1 162 ? -3.969 16.562 14.312 1 96.19 162 LEU A CA 1
ATOM 1306 C C . LEU A 1 162 ? -3.549 17.984 14.656 1 96.19 162 LEU A C 1
ATOM 1308 O O . LEU A 1 162 ? -4.367 18.781 15.125 1 96.19 162 LEU A O 1
ATOM 1312 N N . ALA A 1 163 ? -2.301 18.281 14.406 1 94.44 163 ALA A N 1
ATOM 1313 C CA . ALA A 1 163 ? -1.808 19.641 14.648 1 94.44 163 ALA A CA 1
ATOM 1314 C C . ALA A 1 163 ? -2.502 20.641 13.734 1 94.44 163 ALA A C 1
ATOM 1316 O O . ALA A 1 163 ? -2.863 21.734 14.172 1 94.44 163 ALA A O 1
ATOM 1317 N N . THR A 1 164 ? -2.631 20.266 12.5 1 94.19 164 THR A N 1
ATOM 1318 C CA . THR A 1 164 ? -3.279 21.156 11.547 1 94.19 164 THR A CA 1
ATOM 1319 C C . THR A 1 164 ? -4.754 21.344 11.898 1 94.19 164 THR A C 1
ATOM 1321 O O . THR A 1 164 ? -5.305 22.438 11.734 1 94.19 164 THR A O 1
ATOM 1324 N N . ALA A 1 165 ? -5.41 20.344 12.352 1 92.69 165 ALA A N 1
ATOM 1325 C CA . ALA A 1 165 ? -6.809 20.422 12.766 1 92.69 165 ALA A CA 1
ATOM 1326 C C . ALA A 1 165 ? -6.973 21.375 13.953 1 92.69 165 ALA A C 1
ATOM 1328 O O . ALA A 1 165 ? -7.941 22.125 14.023 1 92.69 165 ALA A O 1
ATOM 1329 N N . GLU A 1 166 ? -6.07 21.281 14.859 1 90.38 166 GLU A N 1
ATOM 1330 C CA . GLU A 1 166 ? -6.098 22.141 16.031 1 90.38 166 GLU A CA 1
ATOM 1331 C C . GLU A 1 166 ? -5.902 23.609 15.633 1 90.38 166 GLU A C 1
ATOM 1333 O O . GLU A 1 166 ? -6.547 24.5 16.188 1 90.38 166 GLU A O 1
ATOM 1338 N N . MET A 1 167 ? -5.012 23.766 14.758 1 87.88 167 MET A N 1
ATOM 1339 C CA . MET A 1 167 ? -4.742 25.125 14.289 1 87.88 167 MET A CA 1
ATOM 1340 C C . MET A 1 167 ? -5.965 25.719 13.594 1 87.88 167 MET A C 1
ATOM 1342 O O . MET A 1 167 ? -6.281 26.891 13.766 1 87.88 167 MET A O 1
ATOM 1346 N N . GLU A 1 168 ? -6.586 24.906 12.75 1 86 168 GLU A N 1
ATOM 1347 C CA . GLU A 1 168 ? -7.777 25.359 12.039 1 86 168 GLU A CA 1
ATOM 1348 C C . GLU A 1 168 ? -8.93 25.609 13.008 1 86 168 GLU A C 1
ATOM 1350 O O . GLU A 1 168 ? -9.75 26.516 12.781 1 86 168 GLU A O 1
ATOM 1355 N N . GLY A 1 169 ? -9.055 24.828 14.031 1 82.75 169 GLY A N 1
ATOM 1356 C CA . GLY A 1 169 ? -10.055 25.047 15.062 1 82.75 169 GLY A CA 1
ATOM 1357 C C . GLY A 1 169 ? -9.836 26.344 15.828 1 82.75 169 GLY A C 1
ATOM 1358 O O . GLY A 1 169 ? -10.797 27.062 16.125 1 82.75 169 GLY A O 1
ATOM 1359 N N . ARG A 1 170 ? -8.672 26.703 16.109 1 78.88 170 ARG A N 1
ATOM 1360 C CA . ARG A 1 170 ? -8.32 27.922 16.812 1 78.88 170 ARG A CA 1
ATOM 1361 C C . ARG A 1 170 ? -8.609 29.156 15.961 1 78.88 170 ARG A C 1
ATOM 1363 O O . ARG A 1 170 ? -9.039 30.188 16.469 1 78.88 170 ARG A O 1
ATOM 1370 N N . LYS A 1 171 ? -8.383 29.109 14.758 1 80.75 171 LYS A N 1
ATOM 1371 C CA . LYS A 1 171 ? -8.633 30.234 13.852 1 80.75 171 LYS A CA 1
ATOM 1372 C C . LYS A 1 171 ? -10.125 30.547 13.75 1 80.75 171 LYS A C 1
ATOM 1374 O O . LYS A 1 171 ? -10.516 31.703 13.562 1 80.75 171 LYS A O 1
ATOM 1379 N N . LYS A 1 172 ? -10.914 29.688 13.93 1 76.62 172 LYS A N 1
ATOM 1380 C CA . LYS A 1 172 ? -12.359 29.875 13.828 1 76.62 172 LYS A CA 1
ATOM 1381 C C . LYS A 1 172 ? -12.93 30.484 15.109 1 76.62 172 LYS A C 1
ATOM 1383 O O . LYS A 1 172 ? -13.961 31.156 15.07 1 76.62 172 LYS A O 1
ATOM 1388 N N . CYS A 1 173 ? -12.367 30.219 16.156 1 71.88 173 CYS A N 1
ATOM 1389 C CA . CYS A 1 173 ? -12.836 30.797 17.422 1 71.88 173 CYS A CA 1
ATOM 1390 C C . CYS A 1 173 ? -12.406 32.25 17.547 1 71.88 173 CYS A C 1
ATOM 1392 O O . CYS A 1 173 ? -13.016 33.031 18.297 1 71.88 173 CYS A O 1
ATOM 1394 N N . LYS A 1 174 ? -11.602 32.844 16.797 1 67.06 174 LYS A N 1
ATOM 1395 C CA . LYS A 1 174 ? -11.195 34.219 16.875 1 67.06 174 LYS A CA 1
ATOM 1396 C C . LYS A 1 174 ? -12 35.094 15.906 1 67.06 174 LYS A C 1
ATOM 1398 O O . LYS A 1 174 ? -12.367 34.625 14.82 1 67.06 174 LYS A O 1
ATOM 1403 N N . MET B 1 1 ? -12.5 21.734 19.562 1 47.28 1 MET B N 1
ATOM 1404 C CA . MET B 1 1 ? -12.344 21.25 18.188 1 47.28 1 MET B CA 1
ATOM 1405 C C . MET B 1 1 ? -13.312 21.969 17.25 1 47.28 1 MET B C 1
ATOM 1407 O O . MET B 1 1 ? -14.438 22.281 17.641 1 47.28 1 MET B O 1
ATOM 1411 N N . ALA B 1 2 ? -12.812 22.625 16.266 1 56.78 2 ALA B N 1
ATOM 1412 C CA . ALA B 1 2 ? -13.664 23.359 15.336 1 56.78 2 ALA B CA 1
ATOM 1413 C C . ALA B 1 2 ? -14.875 22.516 14.93 1 56.78 2 ALA B C 1
ATOM 1415 O O . ALA B 1 2 ? -14.789 21.281 14.867 1 56.78 2 ALA B O 1
ATOM 1416 N N . SER B 1 3 ? -16.094 23.047 14.961 1 66.31 3 SER B N 1
ATOM 1417 C CA . SER B 1 3 ? -17.297 22.359 14.516 1 66.31 3 SER B CA 1
ATOM 1418 C C . SER B 1 3 ? -17.078 21.672 13.172 1 66.31 3 SER B C 1
ATOM 1420 O O . SER B 1 3 ? -16.453 22.25 12.273 1 66.31 3 SER B O 1
ATOM 1422 N N . PRO B 1 4 ? -17.406 20.375 13.078 1 69.75 4 PRO B N 1
ATOM 1423 C CA . PRO B 1 4 ? -17.234 19.656 11.812 1 69.75 4 PRO B CA 1
ATOM 1424 C C . PRO B 1 4 ? -17.969 20.312 10.648 1 69.75 4 PRO B C 1
ATOM 1426 O O . PRO B 1 4 ? -19.062 20.875 10.836 1 69.75 4 PRO B O 1
ATOM 1429 N N . HIS B 1 5 ? -17.328 20.531 9.586 1 78.5 5 HIS B N 1
ATOM 1430 C CA . HIS B 1 5 ? -18.016 20.969 8.375 1 78.5 5 HIS B CA 1
ATOM 1431 C C . HIS B 1 5 ? -19 19.906 7.891 1 78.5 5 HIS B C 1
ATOM 1433 O O . HIS B 1 5 ? -18.656 18.719 7.836 1 78.5 5 HIS B O 1
ATOM 1439 N N . PRO B 1 6 ? -20.203 20.344 7.629 1 82.44 6 PRO B N 1
ATOM 1440 C CA . PRO B 1 6 ? -21.203 19.375 7.164 1 82.44 6 PRO B CA 1
ATOM 1441 C C . PRO B 1 6 ? -20.75 18.641 5.902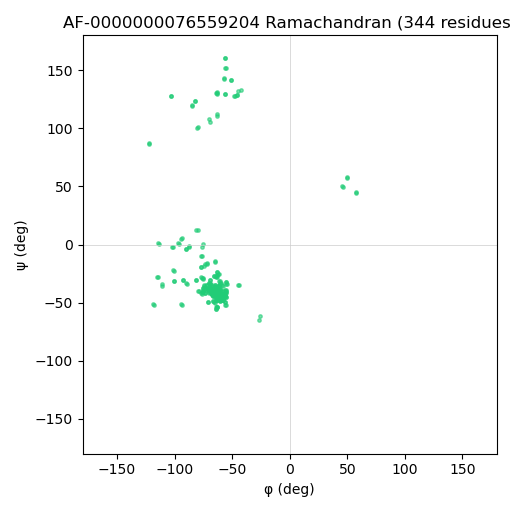 1 82.44 6 PRO B C 1
ATOM 1443 O O . PRO B 1 6 ? -20.047 19.203 5.066 1 82.44 6 PRO B O 1
ATOM 1446 N N . LEU B 1 7 ? -21.062 17.406 5.816 1 85.5 7 LEU B N 1
ATOM 1447 C CA . LEU B 1 7 ? -20.703 16.547 4.699 1 85.5 7 LEU B CA 1
ATOM 1448 C C . LEU B 1 7 ? -21.172 17.141 3.375 1 85.5 7 LEU B C 1
ATOM 1450 O O . LEU B 1 7 ? -20.516 16.984 2.348 1 85.5 7 LEU B O 1
ATOM 1454 N N . ALA B 1 8 ? -22.281 17.797 3.432 1 84.12 8 ALA B N 1
ATOM 1455 C CA . ALA B 1 8 ? -22.859 18.391 2.232 1 84.12 8 ALA B CA 1
ATOM 1456 C C . ALA B 1 8 ? -21.953 19.469 1.647 1 84.12 8 ALA B C 1
ATOM 1458 O O . ALA B 1 8 ? -21.969 19.719 0.44 1 84.12 8 ALA B O 1
ATOM 1459 N N . ALA B 1 9 ? -21.188 20.062 2.406 1 86.62 9 ALA B N 1
ATOM 1460 C CA . ALA B 1 9 ? -20.281 21.141 1.986 1 86.62 9 ALA B CA 1
ATOM 1461 C C . ALA B 1 9 ? -18.953 20.578 1.51 1 86.62 9 ALA B C 1
ATOM 1463 O O . ALA B 1 9 ? -18.094 21.328 1.02 1 86.62 9 ALA B O 1
ATOM 1464 N N . ARG B 1 10 ? -18.812 19.266 1.575 1 91.88 10 ARG B N 1
ATOM 1465 C CA . ARG B 1 10 ? -17.609 18.562 1.166 1 91.88 10 ARG B CA 1
ATOM 1466 C C . ARG B 1 10 ? -17.906 17.531 0.081 1 91.88 10 ARG B C 1
ATOM 1468 O O . ARG B 1 10 ? -17.969 16.328 0.356 1 91.88 10 ARG B O 1
ATOM 1475 N N . PRO B 1 11 ? -17.906 17.938 -1.122 1 92.19 11 PRO B N 1
ATOM 1476 C CA . PRO B 1 11 ? -18.391 17.078 -2.201 1 92.19 11 PRO B CA 1
ATOM 1477 C C . PRO B 1 11 ? -17.562 15.805 -2.361 1 92.19 11 PRO B C 1
ATOM 1479 O O . PRO B 1 11 ? -18.109 14.734 -2.639 1 92.19 11 PRO B O 1
ATOM 1482 N N . TRP B 1 12 ? -16.281 15.953 -2.27 1 94.25 12 TRP B N 1
ATOM 1483 C CA . TRP B 1 12 ? -15.438 14.766 -2.408 1 94.25 12 TRP B CA 1
ATOM 1484 C C . TRP B 1 12 ? -15.68 13.789 -1.262 1 94.25 12 TRP B C 1
ATOM 1486 O O . TRP B 1 12 ? -15.773 12.578 -1.479 1 94.25 12 TRP B O 1
ATOM 1496 N N . ASP B 1 13 ? -15.789 14.305 -0.097 1 95.69 13 ASP B N 1
ATOM 1497 C CA . ASP B 1 13 ? -16.031 13.445 1.054 1 95.69 13 ASP B CA 1
ATOM 1498 C C . ASP B 1 13 ? -17.406 12.766 0.949 1 95.69 13 ASP B C 1
ATOM 1500 O O . ASP B 1 13 ? -17.562 11.625 1.377 1 95.69 13 ASP B O 1
ATOM 1504 N N . LYS B 1 14 ? -18.344 13.547 0.413 1 95.5 14 LYS B N 1
ATOM 1505 C CA . LYS B 1 14 ? -19.656 12.961 0.172 1 95.5 14 LYS B CA 1
ATOM 1506 C C . LYS B 1 14 ? -19.578 11.805 -0.82 1 95.5 14 LYS B C 1
ATOM 1508 O O . LYS B 1 14 ? -20.188 10.75 -0.616 1 95.5 14 LYS B O 1
ATOM 1513 N N . LEU B 1 15 ? -18.844 12.023 -1.854 1 96.38 15 LEU B N 1
ATOM 1514 C CA . LEU B 1 15 ? -18.625 10.977 -2.846 1 96.38 15 LEU B CA 1
ATOM 1515 C C . LEU B 1 15 ? -18 9.742 -2.205 1 96.38 15 LEU B C 1
ATOM 1517 O O . LEU B 1 15 ? -18.453 8.617 -2.447 1 96.38 15 LEU B O 1
ATOM 1521 N N . TYR B 1 16 ? -16.969 9.953 -1.417 1 97.5 16 TYR B N 1
ATOM 1522 C CA . TYR B 1 16 ? -16.297 8.844 -0.759 1 97.5 16 TYR B CA 1
ATOM 1523 C C . TYR B 1 16 ? -17.234 8.133 0.211 1 97.5 16 TYR B C 1
ATOM 1525 O O . TYR B 1 16 ? -17.203 6.906 0.333 1 97.5 16 TYR B O 1
ATOM 1533 N N . PHE B 1 17 ? -18.078 8.945 0.874 1 97.25 17 PHE B N 1
ATOM 1534 C CA . PHE B 1 17 ? -19.016 8.367 1.818 1 97.25 17 PHE B CA 1
ATOM 1535 C C . PHE B 1 17 ? -19.953 7.391 1.117 1 97.25 17 PHE B C 1
ATOM 1537 O O . PHE B 1 17 ? -20.109 6.246 1.553 1 97.25 17 PHE B O 1
ATOM 1544 N N . TYR B 1 18 ? -20.5 7.773 0.069 1 96.81 18 TYR B N 1
ATOM 1545 C CA . TYR B 1 18 ? -21.406 6.902 -0.673 1 96.81 18 TYR B CA 1
ATOM 1546 C C . TYR B 1 18 ? -20.641 5.734 -1.293 1 96.81 18 TYR B C 1
ATOM 1548 O O . TYR B 1 18 ? -21.188 4.629 -1.404 1 96.81 18 TYR B O 1
ATOM 1556 N N . PHE B 1 19 ? -19.516 6.004 -1.726 1 97.19 19 PHE B N 1
ATOM 1557 C CA . PHE B 1 19 ? -18.672 4.941 -2.268 1 97.19 19 PHE B CA 1
ATOM 1558 C C . PHE B 1 19 ? -18.469 3.84 -1.235 1 97.19 19 PHE B C 1
ATOM 1560 O O . PHE B 1 19 ? -18.578 2.654 -1.554 1 97.19 19 PHE B O 1
ATOM 1567 N N . PHE B 1 20 ? -18.219 4.203 -0.025 1 97.56 20 PHE B N 1
ATOM 1568 C CA . PHE B 1 20 ? -17.953 3.207 1.006 1 97.56 20 PHE B CA 1
ATOM 1569 C C . PHE B 1 20 ? -19.234 2.535 1.462 1 97.56 20 PHE B C 1
ATOM 1571 O O . PHE B 1 20 ? -19.234 1.382 1.895 1 97.56 20 PHE B O 1
ATOM 1578 N N . ILE B 1 21 ? -20.375 3.238 1.382 1 96.5 21 ILE B N 1
ATOM 1579 C CA . ILE B 1 21 ? -21.672 2.596 1.625 1 96.5 21 ILE B CA 1
ATOM 1580 C C . ILE B 1 21 ? -21.844 1.427 0.661 1 96.5 21 ILE B C 1
ATOM 1582 O O . ILE B 1 21 ? -22.359 0.374 1.043 1 96.5 21 ILE B O 1
ATOM 1586 N N . HIS B 1 22 ? -21.438 1.647 -0.503 1 94.31 22 HIS B N 1
ATOM 1587 C CA . HIS B 1 22 ? -21.516 0.626 -1.543 1 94.31 22 HIS B CA 1
ATOM 1588 C C . HIS B 1 22 ? -20.422 -0.431 -1.348 1 94.31 22 HIS B C 1
ATOM 1590 O O . HIS B 1 22 ? -20.703 -1.63 -1.452 1 94.31 22 HIS B O 1
ATOM 1596 N N . MET B 1 23 ? -19.266 -0.082 -1.005 1 94.06 23 MET B N 1
ATOM 1597 C CA . MET B 1 23 ? -18.094 -0.969 -0.991 1 94.06 23 MET B CA 1
ATOM 1598 C C . MET B 1 23 ? -18.141 -1.901 0.215 1 94.06 23 MET B C 1
ATOM 1600 O O . MET B 1 23 ? -17.797 -3.078 0.107 1 94.06 23 MET B O 1
ATOM 1604 N N . VAL B 1 24 ? -18.5 -1.411 1.345 1 94.56 24 VAL B N 1
ATOM 1605 C CA . VAL B 1 24 ? -18.438 -2.174 2.586 1 94.56 24 VAL B CA 1
ATOM 1606 C C . VAL B 1 24 ? -19.328 -3.402 2.494 1 94.56 24 VAL B C 1
ATOM 1608 O O . VAL B 1 24 ? -18.891 -4.523 2.752 1 94.56 24 VAL B O 1
ATOM 1611 N N . PRO B 1 25 ? -20.578 -3.328 2.021 1 89 25 PRO B N 1
ATOM 1612 C CA . PRO B 1 25 ? -21.422 -4.52 1.852 1 89 25 PRO B CA 1
ATOM 1613 C C . PRO B 1 25 ? -20.844 -5.496 0.825 1 89 25 PRO B C 1
ATOM 1615 O O . PRO B 1 25 ? -20.906 -6.711 1.025 1 89 25 PRO B O 1
ATOM 1618 N N . ILE B 1 26 ? -20.312 -4.949 -0.23 1 85.5 26 ILE B N 1
ATOM 1619 C CA . ILE B 1 26 ? -19.75 -5.805 -1.268 1 85.5 26 ILE B CA 1
ATOM 1620 C C . ILE B 1 26 ? -18.562 -6.598 -0.7 1 85.5 26 ILE B C 1
ATOM 1622 O O . ILE B 1 26 ? -18.453 -7.801 -0.939 1 85.5 26 ILE B O 1
ATOM 1626 N N . MET B 1 27 ? -17.688 -5.91 0.035 1 88.38 27 MET B N 1
ATOM 1627 C CA . MET B 1 27 ? -16.547 -6.586 0.645 1 88.38 27 MET B CA 1
ATOM 1628 C C . MET B 1 27 ? -17.016 -7.652 1.632 1 88.38 27 MET B C 1
ATOM 1630 O O . MET B 1 27 ? -16.422 -8.734 1.698 1 88.38 27 MET B O 1
ATOM 1634 N N . LEU B 1 28 ? -18.016 -7.387 2.373 1 83.38 28 LEU B N 1
ATOM 1635 C CA . LEU B 1 28 ? -18.484 -8.266 3.434 1 83.38 28 LEU B CA 1
ATOM 1636 C C . LEU B 1 28 ? -19.219 -9.477 2.854 1 83.38 28 LEU B C 1
ATOM 1638 O O . LEU B 1 28 ? -19.031 -10.602 3.324 1 83.38 28 LEU B O 1
ATOM 1642 N N . PHE B 1 29 ? -19.938 -9.273 1.751 1 78.94 29 PHE B N 1
ATOM 1643 C CA . PHE B 1 29 ? -20.844 -10.328 1.341 1 78.94 29 PHE B CA 1
ATOM 1644 C C . PHE B 1 29 ? -20.359 -10.992 0.055 1 78.94 29 PHE B C 1
ATOM 1646 O O . PHE B 1 29 ? -20.531 -12.203 -0.125 1 78.94 29 PHE B O 1
ATOM 1653 N N . VAL B 1 30 ? -19.781 -10.219 -0.811 1 77.44 30 VAL B N 1
ATOM 1654 C CA . VAL B 1 30 ? -19.438 -10.758 -2.121 1 77.44 30 VAL B CA 1
ATOM 1655 C C . VAL B 1 30 ? -18 -11.266 -2.107 1 77.44 30 VAL B C 1
ATOM 1657 O O . VAL B 1 30 ? -17.734 -12.43 -2.422 1 77.44 30 VAL B O 1
ATOM 1660 N N . ASP B 1 31 ? -17.125 -10.422 -1.67 1 81.38 31 ASP B N 1
ATOM 1661 C CA . ASP B 1 31 ? -15.727 -10.797 -1.702 1 81.38 31 ASP B CA 1
ATOM 1662 C C . ASP B 1 31 ? -15.43 -11.898 -0.688 1 81.38 31 ASP B C 1
ATOM 1664 O O . ASP B 1 31 ? -14.609 -12.789 -0.947 1 81.38 31 ASP B O 1
ATOM 1668 N N . SER B 1 32 ? -16.078 -11.883 0.394 1 79 32 SER B N 1
ATOM 1669 C CA . SER B 1 32 ? -15.836 -12.883 1.435 1 79 32 SER B CA 1
ATOM 1670 C C . SER B 1 32 ? -16.484 -14.219 1.08 1 79 32 SER B C 1
ATOM 1672 O O . SER B 1 32 ? -16.094 -15.258 1.613 1 79 32 SER B O 1
ATOM 1674 N N . ALA B 1 33 ? -17.438 -14.219 0.181 1 77.69 33 ALA B N 1
ATOM 1675 C CA . ALA B 1 33 ? -18.156 -15.422 -0.193 1 77.69 33 ALA B CA 1
ATOM 1676 C C . ALA B 1 33 ? -17.234 -16.453 -0.845 1 77.69 33 ALA B C 1
ATOM 1678 O O . ALA B 1 33 ? -17.469 -17.656 -0.739 1 77.69 33 ALA B O 1
ATOM 1679 N N . ALA B 1 34 ? -16.219 -15.93 -1.447 1 76.31 34 ALA B N 1
ATOM 1680 C CA . ALA B 1 34 ? -15.305 -16.828 -2.139 1 76.31 34 ALA B CA 1
ATOM 1681 C C . ALA B 1 34 ? -14.477 -17.641 -1.144 1 76.31 34 ALA B C 1
ATOM 1683 O O . ALA B 1 34 ? -13.914 -18.672 -1.495 1 76.31 34 ALA B O 1
ATOM 1684 N N . TYR B 1 35 ? -14.477 -17.141 0.125 1 78.25 35 TYR B N 1
ATOM 1685 C CA . TYR B 1 35 ? -13.594 -17.781 1.096 1 78.25 35 TYR B CA 1
ATOM 1686 C C . TYR B 1 35 ? -14.398 -18.484 2.188 1 78.25 35 TYR B C 1
ATOM 1688 O O . TYR B 1 35 ? -13.82 -19.047 3.115 1 78.25 35 TYR B O 1
ATOM 1696 N N . ILE B 1 36 ? -15.633 -18.406 2.061 1 76.44 36 ILE B N 1
ATOM 1697 C CA . ILE B 1 36 ? -16.531 -19.078 2.992 1 76.44 36 ILE B CA 1
ATOM 1698 C C . ILE B 1 36 ? -17.094 -20.344 2.342 1 76.44 36 ILE B C 1
ATOM 1700 O O . ILE B 1 36 ? -17.547 -20.312 1.189 1 76.44 36 ILE B O 1
ATOM 1704 N N . PRO B 1 37 ? -16.922 -21.406 3.09 1 78.81 37 PRO B N 1
ATOM 1705 C CA . PRO B 1 37 ? -17.516 -22.625 2.537 1 78.81 37 PRO B CA 1
ATOM 1706 C C . PRO B 1 37 ? -18.984 -22.438 2.139 1 78.81 37 PRO B C 1
ATOM 1708 O O . PRO B 1 37 ? -19.719 -21.719 2.812 1 78.81 37 PRO B O 1
ATOM 1711 N N . SER B 1 38 ? -19.312 -23.078 1.001 1 75.81 38 SER B N 1
ATOM 1712 C CA . SER B 1 38 ? -20.609 -22.891 0.37 1 75.81 38 SER B CA 1
ATOM 1713 C C . SER B 1 38 ? -21.75 -23.188 1.347 1 75.81 38 SER B C 1
ATOM 1715 O O . SER B 1 38 ? -22.797 -22.531 1.312 1 75.81 38 SER B O 1
ATOM 1717 N N . HIS B 1 39 ? -21.547 -24.078 2.213 1 80.25 39 HIS B N 1
ATOM 1718 C CA . HIS B 1 39 ? -22.609 -24.484 3.115 1 80.25 39 HIS B CA 1
ATOM 1719 C C . HIS B 1 39 ? -22.875 -23.438 4.184 1 80.25 39 HIS B C 1
ATOM 1721 O O . HIS B 1 39 ? -23.922 -23.438 4.828 1 80.25 39 HIS B O 1
ATOM 1727 N N . LEU B 1 40 ? -21.953 -22.547 4.355 1 78.75 40 LEU B N 1
ATOM 1728 C CA . LEU B 1 40 ? -22.078 -21.516 5.371 1 78.75 40 LEU B CA 1
ATOM 1729 C C . LEU B 1 40 ? -22.5 -20.188 4.75 1 78.75 40 LEU B C 1
ATOM 1731 O O . LEU B 1 40 ? -22.766 -19.219 5.465 1 78.75 40 LEU B O 1
ATOM 1735 N N . LEU B 1 41 ? -22.625 -20.188 3.426 1 76.69 41 LEU B N 1
ATOM 1736 C CA . LEU B 1 41 ? -22.938 -18.938 2.74 1 76.69 41 LEU B CA 1
ATOM 1737 C C . LEU B 1 41 ? -24.422 -18.656 2.775 1 76.69 41 LEU B C 1
ATOM 1739 O O . LEU B 1 41 ? -25.234 -19.5 2.375 1 76.69 41 LEU B O 1
ATOM 1743 N N . PRO B 1 42 ? -24.781 -17.5 3.309 1 80.81 42 PRO B N 1
ATOM 1744 C CA . PRO B 1 42 ? -26.203 -17.109 3.215 1 80.81 42 PRO B CA 1
ATOM 1745 C C . PRO B 1 42 ? -26.719 -17.109 1.778 1 80.81 42 PRO B C 1
ATOM 1747 O O . PRO B 1 42 ? -25.953 -16.828 0.847 1 80.81 42 PRO B O 1
ATOM 1750 N N . ARG B 1 43 ? -27.953 -17.328 1.617 1 81.75 43 ARG B N 1
ATOM 1751 C CA . ARG B 1 43 ? -28.578 -17.531 0.311 1 81.75 43 ARG B CA 1
ATOM 1752 C C . ARG B 1 43 ? -28.359 -16.312 -0.588 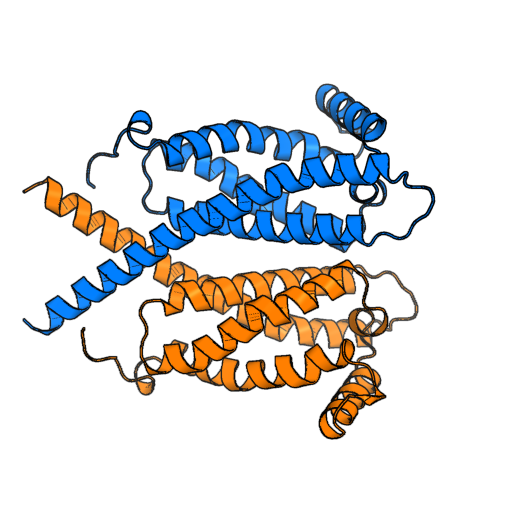1 81.75 43 ARG B C 1
ATOM 1754 O O . ARG B 1 43 ? -27.969 -16.453 -1.75 1 81.75 43 ARG B O 1
ATOM 1761 N N . PRO B 1 44 ? -28.609 -15.125 -0.055 1 80.06 44 PRO B N 1
ATOM 1762 C CA . PRO B 1 44 ? -28.422 -13.977 -0.936 1 80.06 44 PRO B CA 1
ATOM 1763 C C . PRO B 1 44 ? -26.984 -13.852 -1.439 1 80.06 44 PRO B C 1
ATOM 1765 O O . PRO B 1 44 ? -26.75 -13.453 -2.584 1 80.06 44 PRO B O 1
ATOM 1768 N N . MET B 1 45 ? -26.078 -14.227 -0.668 1 78.56 45 MET B N 1
ATOM 1769 C CA . MET B 1 45 ? -24.672 -14.156 -1.049 1 78.56 45 MET B CA 1
ATOM 1770 C C . MET B 1 45 ? -24.328 -15.234 -2.072 1 78.56 45 MET B C 1
ATOM 1772 O O . MET B 1 45 ? -23.547 -14.992 -2.998 1 78.56 45 MET B O 1
ATOM 1776 N N . ALA B 1 46 ? -24.922 -16.312 -1.845 1 79.75 46 ALA B N 1
ATOM 1777 C CA . ALA B 1 46 ? -24.688 -17.422 -2.766 1 79.75 46 ALA B CA 1
ATOM 1778 C C . ALA B 1 46 ? -25.203 -17.094 -4.164 1 79.75 46 ALA B C 1
ATOM 1780 O O . ALA B 1 46 ? -24.578 -17.453 -5.164 1 79.75 46 ALA B O 1
ATOM 1781 N N . HIS B 1 47 ? -26.312 -16.406 -4.184 1 82.25 47 HIS B N 1
ATOM 1782 C CA . HIS B 1 47 ? -26.891 -16.031 -5.465 1 82.25 47 HIS B CA 1
ATOM 1783 C C . HIS B 1 47 ? -26.016 -15.016 -6.195 1 82.25 47 HIS B C 1
ATOM 1785 O O . HIS B 1 47 ? -25.812 -15.125 -7.406 1 82.25 47 HIS B O 1
ATOM 1791 N N . ILE B 1 48 ? -25.547 -14.07 -5.461 1 79 48 ILE B N 1
ATOM 1792 C CA . ILE B 1 48 ? -24.703 -13.047 -6.062 1 79 48 ILE B CA 1
ATOM 1793 C C . ILE B 1 48 ? -23.406 -13.672 -6.586 1 79 48 ILE B C 1
ATOM 1795 O O . ILE B 1 48 ? -22.953 -13.352 -7.68 1 79 48 ILE B O 1
ATOM 1799 N N . LYS B 1 49 ? -22.891 -14.516 -5.812 1 80.12 49 LYS B N 1
ATOM 1800 C CA . LYS B 1 49 ? -21.672 -15.188 -6.219 1 80.12 49 LYS B CA 1
ATOM 1801 C C . LYS B 1 49 ? -21.891 -16.031 -7.469 1 80.12 49 LYS B C 1
ATOM 1803 O O . LYS B 1 49 ? -21.062 -16.047 -8.375 1 80.12 49 LYS B O 1
ATOM 1808 N N . SER B 1 50 ? -23.016 -16.766 -7.484 1 80.75 50 SER B N 1
ATOM 1809 C CA . SER B 1 50 ? -23.344 -17.594 -8.641 1 80.75 50 SER B CA 1
ATOM 1810 C C . SER B 1 50 ? -23.516 -16.734 -9.898 1 80.75 50 SER B C 1
ATOM 1812 O O . SER B 1 50 ? -23.078 -17.125 -10.977 1 80.75 50 SER B O 1
ATOM 1814 N N . PHE B 1 51 ? -24.219 -15.641 -9.734 1 81.88 51 PHE B N 1
ATOM 1815 C CA . PHE B 1 51 ? -24.406 -14.711 -10.844 1 81.88 51 PHE B CA 1
ATOM 1816 C C . PHE B 1 51 ? -23.047 -14.195 -11.336 1 81.88 51 PHE B C 1
ATOM 1818 O O . PHE B 1 51 ? -22.812 -14.109 -12.539 1 81.88 51 PHE B O 1
ATOM 1825 N N . TYR B 1 52 ? -22.172 -13.781 -10.398 1 79.25 52 TYR B N 1
ATOM 1826 C CA . TYR B 1 52 ? -20.844 -13.281 -10.727 1 79.25 52 TYR B CA 1
ATOM 1827 C C . TYR B 1 52 ? -20.031 -14.344 -11.453 1 79.25 52 TYR B C 1
ATOM 1829 O O . TYR B 1 52 ? -19.406 -14.062 -12.477 1 79.25 52 TYR B O 1
ATOM 1837 N N . ASP B 1 53 ? -20.094 -15.5 -10.992 1 79.31 53 ASP B N 1
ATOM 1838 C CA . ASP B 1 53 ? -19.328 -16.594 -11.594 1 79.31 53 ASP B CA 1
ATOM 1839 C C . ASP B 1 53 ? -19.859 -16.922 -12.984 1 79.31 53 ASP B C 1
ATOM 1841 O O . ASP B 1 53 ? -19.078 -17.188 -13.906 1 79.31 53 ASP B O 1
ATOM 1845 N N . ALA B 1 54 ? -21.141 -16.906 -13.133 1 80.88 54 ALA B N 1
ATOM 1846 C CA . ALA B 1 54 ? -21.766 -17.234 -14.414 1 80.88 54 ALA B CA 1
ATOM 1847 C C . ALA B 1 54 ? -21.5 -16.172 -15.461 1 80.88 54 ALA B C 1
ATOM 1849 O O . ALA B 1 54 ? -21.328 -16.469 -16.641 1 80.88 54 ALA B O 1
ATOM 1850 N N . ASN B 1 55 ? -21.438 -14.969 -14.969 1 79.69 55 ASN B N 1
ATOM 1851 C CA . ASN B 1 55 ? -21.312 -13.867 -15.914 1 79.69 55 ASN B CA 1
ATOM 1852 C C . ASN B 1 55 ? -19.844 -13.555 -16.219 1 79.69 55 ASN B C 1
ATOM 1854 O O . ASN B 1 55 ? -19.516 -13.156 -17.344 1 79.69 55 ASN B O 1
ATOM 1858 N N . PHE B 1 56 ? -18.984 -13.711 -15.266 1 78.69 56 PHE B N 1
ATOM 1859 C CA . PHE B 1 56 ? -17.609 -13.234 -15.477 1 78.69 56 PHE B CA 1
ATOM 1860 C C . PHE B 1 56 ? -16.625 -14.398 -15.5 1 78.69 56 PHE B C 1
ATOM 1862 O O . PHE B 1 56 ? -15.602 -14.336 -16.172 1 78.69 56 PHE B O 1
ATOM 1869 N N . SER B 1 57 ? -16.875 -15.477 -14.852 1 82.06 57 SER B N 1
ATOM 1870 C CA . SER B 1 57 ? -15.961 -16.609 -14.758 1 82.06 57 SER B CA 1
ATOM 1871 C C . SER B 1 57 ? -14.539 -16.141 -14.453 1 82.06 57 SER B C 1
ATOM 1873 O O . SER B 1 57 ? -13.594 -16.5 -15.156 1 82.06 57 SER B O 1
ATOM 1875 N N . ASP B 1 58 ? -14.414 -15.32 -13.461 1 84.31 58 ASP B N 1
ATOM 1876 C CA . ASP B 1 58 ? -13.141 -14.727 -13.055 1 84.31 58 ASP B CA 1
ATOM 1877 C C . ASP B 1 58 ? -12.156 -15.805 -12.594 1 84.31 58 ASP B C 1
ATOM 1879 O O . ASP B 1 58 ? -12.359 -16.438 -11.562 1 84.31 58 ASP B O 1
ATOM 1883 N N . PRO B 1 59 ? -11.156 -15.945 -13.391 1 87.12 59 PRO B N 1
ATOM 1884 C CA . PRO B 1 59 ? -10.219 -17.016 -13.062 1 87.12 59 PRO B CA 1
ATOM 1885 C C . PRO B 1 59 ? -9.555 -16.828 -11.703 1 87.12 59 PRO B C 1
ATOM 1887 O O . PRO B 1 59 ? -9.219 -17.812 -11.031 1 87.12 59 PRO B O 1
ATOM 1890 N N . LEU B 1 60 ? -9.359 -15.641 -11.312 1 89 60 LEU B N 1
ATOM 1891 C CA . LEU B 1 60 ? -8.734 -15.383 -10.023 1 89 60 LEU B CA 1
ATOM 1892 C C . LEU B 1 60 ? -9.656 -15.805 -8.883 1 89 60 LEU B C 1
ATOM 1894 O O . LEU B 1 60 ? -9.195 -16.375 -7.887 1 89 60 LEU B O 1
ATOM 1898 N N . GLN B 1 61 ? -10.891 -15.555 -9.055 1 86 61 GLN B N 1
ATOM 1899 C CA . GLN B 1 61 ? -11.852 -15.914 -8.016 1 86 61 GLN B CA 1
ATOM 1900 C C . GLN B 1 61 ? -12.117 -17.422 -8.016 1 86 61 GLN B C 1
ATOM 1902 O O . GLN B 1 61 ? -12.375 -18.016 -6.969 1 86 61 GLN B O 1
ATOM 1907 N N . LEU B 1 62 ? -11.992 -17.984 -9.203 1 84.38 62 LEU B N 1
ATOM 1908 C CA . LEU B 1 62 ? -12.266 -19.422 -9.336 1 84.38 62 LEU B CA 1
ATOM 1909 C C . LEU B 1 62 ? -11.094 -20.25 -8.836 1 84.38 62 LEU B C 1
ATOM 1911 O O . LEU B 1 62 ? -11.289 -21.25 -8.156 1 84.38 62 LEU B O 1
ATOM 1915 N N . THR B 1 63 ? -9.898 -19.844 -9.117 1 87.25 63 THR B N 1
ATOM 1916 C CA . THR B 1 63 ? -8.727 -20.641 -8.773 1 87.25 63 THR B CA 1
ATOM 1917 C C . THR B 1 63 ? -8.188 -20.234 -7.402 1 87.25 63 THR B C 1
ATOM 1919 O O . THR B 1 63 ? -7.586 -21.062 -6.703 1 87.25 63 THR B O 1
ATOM 1922 N N . GLN B 1 64 ? -8.32 -18.984 -6.977 1 89.12 64 GLN B N 1
ATOM 1923 C CA . GLN B 1 64 ? -7.891 -18.422 -5.699 1 89.12 64 GLN B CA 1
ATOM 1924 C C . GLN B 1 64 ? -6.438 -18.781 -5.398 1 89.12 64 GLN B C 1
ATOM 1926 O O . GLN B 1 64 ? -6.141 -19.359 -4.348 1 89.12 64 GLN B O 1
ATOM 1931 N N . PRO B 1 65 ? -5.629 -18.375 -6.336 1 92.12 65 PRO B N 1
ATOM 1932 C CA . PRO B 1 65 ? -4.219 -18.641 -6.023 1 92.12 65 PRO B CA 1
ATOM 1933 C C . PRO B 1 65 ? -3.787 -18.031 -4.691 1 92.12 65 PRO B C 1
ATOM 1935 O O . PRO B 1 65 ? -4.449 -17.125 -4.176 1 92.12 65 PRO B O 1
ATOM 1938 N N . THR B 1 66 ? -2.713 -18.531 -4.156 1 93.38 66 THR B N 1
ATOM 1939 C CA . THR B 1 66 ? -2.295 -18.172 -2.805 1 93.38 66 THR B CA 1
ATOM 1940 C C . THR B 1 66 ? -2.133 -16.672 -2.662 1 93.38 66 THR B C 1
ATOM 1942 O O . THR B 1 66 ? -2.623 -16.078 -1.699 1 93.38 66 THR B O 1
ATOM 1945 N N . TRP B 1 67 ? -1.395 -16.062 -3.604 1 94.56 67 TRP B N 1
ATOM 1946 C CA . TRP B 1 67 ? -1.179 -14.633 -3.525 1 94.56 67 TRP B CA 1
ATOM 1947 C C . TRP B 1 67 ? -2.506 -13.875 -3.529 1 94.56 67 TRP B C 1
ATOM 1949 O O . TRP B 1 67 ? -2.654 -12.859 -2.846 1 94.56 67 TRP B O 1
ATOM 1959 N N . PHE B 1 68 ? -3.514 -14.367 -4.273 1 94.69 68 PHE B N 1
ATOM 1960 C CA . PHE B 1 68 ? -4.82 -13.727 -4.348 1 94.69 68 PHE B CA 1
ATOM 1961 C C . PHE B 1 68 ? -5.621 -13.969 -3.076 1 94.69 68 PHE B C 1
ATOM 1963 O O . PHE B 1 68 ? -6.352 -13.094 -2.615 1 94.69 68 PHE B O 1
ATOM 1970 N N . TYR B 1 69 ? -5.5 -15.117 -2.586 1 92.75 69 TYR B N 1
ATOM 1971 C CA . TYR B 1 69 ? -6.094 -15.406 -1.285 1 92.75 69 TYR B CA 1
ATOM 1972 C C . TYR B 1 69 ? -5.547 -14.477 -0.214 1 92.75 69 TYR B C 1
ATOM 1974 O O . TYR B 1 69 ? -6.293 -13.992 0.642 1 92.75 69 TYR B O 1
ATOM 1982 N N . LEU B 1 70 ? -4.285 -14.25 -0.248 1 94.5 70 LEU B N 1
ATOM 1983 C CA . LEU B 1 70 ? -3.662 -13.352 0.716 1 94.5 70 LEU B CA 1
ATOM 1984 C C . LEU B 1 70 ? -4.148 -11.922 0.515 1 94.5 70 LEU B C 1
ATOM 1986 O O . LEU B 1 70 ? -4.297 -11.172 1.48 1 94.5 70 LEU B O 1
ATOM 1990 N N . PHE B 1 71 ? -4.336 -11.516 -0.731 1 95.69 71 PHE B N 1
ATOM 1991 C CA . PHE B 1 71 ? -4.977 -10.234 -0.995 1 95.69 71 PHE B CA 1
ATOM 1992 C C . PHE B 1 71 ? -6.344 -10.164 -0.323 1 95.69 71 PHE B C 1
ATOM 1994 O O . PHE B 1 71 ? -6.68 -9.156 0.301 1 95.69 71 PHE B O 1
ATOM 2001 N N . ALA B 1 72 ? -7.078 -11.219 -0.448 1 92.75 72 ALA B N 1
ATOM 2002 C CA . ALA B 1 72 ? -8.414 -11.258 0.145 1 92.75 72 ALA B CA 1
ATOM 2003 C C . ALA B 1 72 ? -8.344 -11.141 1.665 1 92.75 72 ALA B C 1
ATOM 2005 O O . ALA B 1 72 ? -9.18 -10.484 2.283 1 92.75 72 ALA B O 1
ATOM 2006 N N . MET B 1 73 ? -7.383 -11.758 2.221 1 92.5 73 MET B N 1
ATOM 2007 C CA . MET B 1 73 ? -7.207 -11.68 3.668 1 92.5 73 MET B CA 1
ATOM 2008 C C . MET B 1 73 ? -6.875 -10.25 4.102 1 92.5 73 MET B C 1
ATOM 2010 O O . MET B 1 73 ? -7.375 -9.781 5.121 1 92.5 73 MET B O 1
ATOM 2014 N N . THR B 1 74 ? -6.023 -9.648 3.328 1 93.69 74 THR B N 1
ATOM 2015 C CA . THR B 1 74 ? -5.707 -8.258 3.621 1 93.69 74 THR B CA 1
ATOM 2016 C C . THR B 1 74 ? -6.949 -7.383 3.508 1 93.69 74 THR B C 1
ATOM 2018 O O . THR B 1 74 ? -7.125 -6.438 4.281 1 93.69 74 THR B O 1
ATOM 2021 N N . GLU B 1 75 ? -7.746 -7.641 2.57 1 93.56 75 GLU B N 1
ATOM 2022 C CA . GLU B 1 75 ? -9.016 -6.93 2.434 1 93.56 75 GLU B CA 1
ATOM 2023 C C . GLU B 1 75 ? -9.883 -7.105 3.672 1 93.56 75 GLU B C 1
ATOM 2025 O O . GLU B 1 75 ? -10.406 -6.133 4.215 1 93.56 75 GLU B O 1
ATOM 2030 N N . PHE B 1 76 ? -9.961 -8.273 4.133 1 92.56 76 PHE B N 1
ATOM 2031 C CA . PHE B 1 76 ? -10.844 -8.602 5.242 1 92.56 76 PHE B CA 1
ATOM 2032 C C . PHE B 1 76 ? -10.32 -8.023 6.547 1 92.56 76 PHE B C 1
ATOM 2034 O O . PHE B 1 76 ? -11.094 -7.52 7.367 1 92.56 76 PHE B O 1
ATOM 2041 N N . PHE B 1 77 ? -9.086 -7.98 6.707 1 93.44 77 PHE B N 1
ATOM 2042 C CA . PHE B 1 77 ? -8.547 -7.633 8.016 1 93.44 77 PHE B CA 1
ATOM 2043 C C . PHE B 1 77 ? -8.094 -6.18 8.047 1 93.44 77 PHE B C 1
ATOM 2045 O O . PHE B 1 77 ? -7.961 -5.59 9.125 1 93.44 77 PHE B O 1
ATOM 2052 N N . LEU B 1 78 ? -7.832 -5.605 6.91 1 95.19 78 LEU B N 1
ATOM 2053 C CA . LEU B 1 78 ? -7.316 -4.242 6.91 1 95.19 78 LEU B CA 1
ATOM 2054 C C . LEU B 1 78 ? -8.273 -3.301 6.184 1 95.19 78 LEU B C 1
ATOM 2056 O O . LEU B 1 78 ? -8.75 -2.324 6.766 1 95.19 78 LEU B O 1
ATOM 2060 N N . GLN B 1 79 ? -8.656 -3.635 5.02 1 96.19 79 GLN B N 1
ATOM 2061 C CA . GLN B 1 79 ? -9.453 -2.721 4.207 1 96.19 79 GLN B CA 1
ATOM 2062 C C . GLN B 1 79 ? -10.883 -2.641 4.715 1 96.19 79 GLN B C 1
ATOM 2064 O O . GLN B 1 79 ? -11.469 -1.555 4.781 1 96.19 79 GLN B O 1
ATOM 2069 N N . LEU B 1 80 ? -11.43 -3.764 5.074 1 95.56 80 LEU B N 1
ATOM 2070 C CA . LEU B 1 80 ? -12.82 -3.781 5.523 1 95.56 80 LEU B CA 1
ATOM 2071 C C . LEU B 1 80 ? -12.984 -2.963 6.801 1 95.56 80 LEU B C 1
ATOM 2073 O O . LEU B 1 80 ? -13.844 -2.074 6.863 1 95.56 80 LEU B O 1
ATOM 2077 N N . PRO B 1 81 ? -12.258 -3.189 7.836 1 96.25 81 PRO B N 1
ATOM 2078 C CA . PRO B 1 81 ? -12.375 -2.354 9.031 1 96.25 81 PRO B CA 1
ATOM 2079 C C . PRO B 1 81 ? -12.164 -0.869 8.734 1 96.25 81 PRO B C 1
ATOM 2081 O O . PRO B 1 81 ? -12.859 -0.02 9.297 1 96.25 81 PRO B O 1
ATOM 2084 N N . LEU B 1 82 ? -11.195 -0.561 7.918 1 97.38 82 LEU B N 1
ATOM 2085 C CA . LEU B 1 82 ? -10.945 0.83 7.555 1 97.38 82 LEU B CA 1
ATOM 2086 C C . LEU B 1 82 ? -12.133 1.416 6.797 1 97.38 82 LEU B C 1
ATOM 2088 O O . LEU B 1 82 ? -12.461 2.594 6.957 1 97.38 82 LEU B O 1
ATOM 2092 N N . GLY B 1 83 ? -12.688 0.599 5.926 1 97.44 83 GLY B N 1
ATOM 2093 C CA . GLY B 1 83 ? -13.883 1.043 5.227 1 97.44 83 GLY B CA 1
ATOM 2094 C C . GLY B 1 83 ? -15.047 1.337 6.156 1 97.44 83 GLY B C 1
ATOM 2095 O O . GLY B 1 83 ? -15.742 2.336 5.984 1 97.44 83 GLY B O 1
ATOM 2096 N N . ILE B 1 84 ? -15.273 0.486 7.109 1 97.25 84 ILE B N 1
ATOM 2097 C CA . ILE B 1 84 ? -16.312 0.702 8.109 1 97.25 84 ILE B CA 1
ATOM 2098 C C . ILE B 1 84 ? -16.016 1.962 8.914 1 97.25 84 ILE B C 1
ATOM 2100 O O . ILE B 1 84 ? -16.891 2.789 9.148 1 97.25 84 ILE B O 1
ATOM 2104 N N . TRP B 1 85 ? -14.789 2.047 9.328 1 98 85 TRP B N 1
ATOM 2105 C CA . TRP B 1 85 ? -14.352 3.234 10.055 1 98 85 TRP B CA 1
ATOM 2106 C C . TRP B 1 85 ? -14.625 4.5 9.242 1 98 85 TRP B C 1
ATOM 2108 O O . TRP B 1 85 ? -15.047 5.516 9.797 1 98 85 TRP B O 1
ATOM 2118 N N . ALA B 1 86 ? -14.391 4.441 7.945 1 97.19 86 ALA B N 1
ATOM 2119 C CA . ALA B 1 86 ? -14.578 5.594 7.066 1 97.19 86 ALA B CA 1
ATOM 2120 C C . ALA B 1 86 ? -16.031 6.051 7.066 1 97.19 86 ALA B C 1
ATOM 2122 O O . ALA B 1 86 ? -16.312 7.246 6.957 1 97.19 86 ALA B O 1
ATOM 2123 N N . LEU B 1 87 ? -16.953 5.145 7.164 1 96.94 87 LEU B N 1
ATOM 2124 C CA . LEU B 1 87 ? -18.375 5.453 7.164 1 96.94 87 LEU B CA 1
ATOM 2125 C C . LEU B 1 87 ? -18.734 6.34 8.352 1 96.94 87 LEU B C 1
ATOM 2127 O O . LEU B 1 87 ? -19.672 7.145 8.273 1 96.94 87 LEU B O 1
ATOM 2131 N N . PHE B 1 88 ? -18 6.297 9.398 1 96.94 88 PHE B N 1
ATOM 2132 C CA . PHE B 1 88 ? -18.266 7.102 10.586 1 96.94 88 PHE B CA 1
ATOM 2133 C C . PHE B 1 88 ? -17.359 8.328 10.625 1 96.94 88 PHE B C 1
ATOM 2135 O O . PHE B 1 88 ? -17.766 9.383 11.117 1 96.94 88 PHE B O 1
ATOM 2142 N N . ALA B 1 89 ? -16.234 8.164 10.109 1 96.94 89 ALA B N 1
ATOM 2143 C CA . ALA B 1 89 ? -15.234 9.227 10.195 1 96.94 89 ALA B CA 1
ATOM 2144 C C . ALA B 1 89 ? -15.555 10.367 9.227 1 96.94 89 ALA B C 1
ATOM 2146 O O . ALA B 1 89 ? -15.328 11.539 9.539 1 96.94 89 ALA B O 1
ATOM 2147 N N . LEU B 1 90 ? -16.047 10.039 8.078 1 96.38 90 LEU B N 1
ATOM 2148 C CA . LEU B 1 90 ? -16.297 11.039 7.039 1 96.38 90 LEU B CA 1
ATOM 2149 C C . LEU B 1 90 ? -17.375 12.016 7.477 1 96.38 90 LEU B C 1
ATOM 2151 O O . LEU B 1 90 ? -17.172 13.234 7.43 1 96.38 90 LEU B O 1
ATOM 2155 N N . PRO B 1 91 ? -18.547 11.531 7.953 1 94.62 91 PRO B N 1
ATOM 2156 C CA . PRO B 1 91 ? -19.578 12.477 8.398 1 94.62 91 PRO B CA 1
ATOM 2157 C C . PRO B 1 91 ? -19.125 13.32 9.594 1 94.62 91 PRO B C 1
ATOM 2159 O O . PRO B 1 91 ? -19.594 14.445 9.766 1 94.62 91 PRO B O 1
ATOM 2162 N N . ARG B 1 92 ? -18.188 12.867 10.375 1 93.44 92 ARG B N 1
ATOM 2163 C CA . ARG B 1 92 ? -17.734 13.57 11.57 1 93.44 92 ARG B CA 1
ATOM 2164 C C . ARG B 1 92 ? -16.578 14.516 11.242 1 93.44 92 ARG B C 1
ATOM 2166 O O . ARG B 1 92 ? -16.062 15.203 12.125 1 93.44 92 ARG B O 1
ATOM 2173 N N . ASP B 1 93 ? -16.172 14.469 10.047 1 93.5 93 ASP B N 1
ATOM 2174 C CA . ASP B 1 93 ? -15.047 15.305 9.609 1 93.5 93 ASP B CA 1
ATOM 2175 C C . ASP B 1 93 ? -13.797 15.031 10.445 1 93.5 93 ASP B C 1
ATOM 2177 O O . ASP B 1 93 ? -13.195 15.953 10.984 1 93.5 93 ASP B O 1
ATOM 2181 N N . ASP B 1 94 ? -13.539 13.789 10.648 1 95.56 94 ASP B N 1
ATOM 2182 C CA . ASP B 1 94 ? -12.383 13.336 11.414 1 95.56 94 ASP B CA 1
ATOM 2183 C C . ASP B 1 94 ? -11.078 13.758 10.734 1 95.56 94 ASP B C 1
ATOM 2185 O O . ASP B 1 94 ? -10.906 13.555 9.531 1 95.56 94 ASP B O 1
ATOM 2189 N N . PRO B 1 95 ? -10.227 14.344 11.484 1 96.88 95 PRO B N 1
ATOM 2190 C CA . PRO B 1 95 ? -8.977 14.836 10.891 1 96.88 95 PRO B CA 1
ATOM 2191 C C . PRO B 1 95 ? -8.086 13.711 10.359 1 96.88 95 PRO B C 1
ATOM 2193 O O . PRO B 1 95 ? -7.164 13.961 9.586 1 96.88 95 PRO B O 1
ATOM 2196 N N . LEU B 1 96 ? -8.367 12.523 10.719 1 97.88 96 LEU B N 1
ATOM 2197 C CA . LEU B 1 96 ? -7.512 11.398 10.336 1 97.88 96 LEU B CA 1
ATOM 2198 C C . LEU B 1 96 ? -8.016 10.734 9.062 1 97.88 96 LEU B C 1
ATOM 2200 O O . LEU B 1 96 ? -7.438 9.75 8.602 1 97.88 96 LEU B O 1
ATOM 2204 N N . VAL B 1 97 ? -9.016 11.289 8.477 1 97.88 97 VAL B N 1
ATOM 2205 C CA . VAL B 1 97 ? -9.602 10.734 7.254 1 97.88 97 VAL B CA 1
ATOM 2206 C C . VAL B 1 97 ? -8.523 10.617 6.176 1 97.88 97 VAL B C 1
ATOM 2208 O O . VAL B 1 97 ? -8.406 9.578 5.523 1 97.88 97 VAL B O 1
ATOM 2211 N N . PRO B 1 98 ? -7.688 11.602 5.973 1 98.44 98 PRO B N 1
ATOM 2212 C CA . PRO B 1 98 ? -6.68 11.453 4.922 1 98.44 98 PRO B CA 1
ATOM 2213 C C . PRO B 1 98 ? -5.75 10.266 5.164 1 98.44 98 PRO B C 1
ATOM 2215 O O . PRO B 1 98 ? -5.391 9.555 4.219 1 98.44 98 PRO B O 1
ATOM 2218 N N . LEU B 1 99 ? -5.367 10.039 6.34 1 98.5 99 LEU B N 1
ATOM 2219 C CA . LEU B 1 99 ? -4.473 8.93 6.648 1 98.5 99 LEU B CA 1
ATOM 2220 C C . LEU B 1 99 ? -5.191 7.594 6.504 1 98.5 99 LEU B C 1
ATOM 2222 O O . LEU B 1 99 ? -4.672 6.672 5.867 1 98.5 99 LEU B O 1
ATOM 2226 N N . GLY B 1 100 ? -6.34 7.527 7.113 1 98.06 100 GLY B N 1
ATOM 2227 C CA . GLY B 1 100 ? -7.102 6.289 7.062 1 98.06 100 GLY B CA 1
ATOM 2228 C C . GLY B 1 100 ? -7.555 5.926 5.66 1 98.06 100 GLY B C 1
ATOM 2229 O O . GLY B 1 100 ? -7.254 4.84 5.164 1 98.06 100 GLY B O 1
ATOM 2230 N N . LEU B 1 101 ? -8.266 6.848 5.008 1 98 101 LEU B N 1
ATOM 2231 C CA . LEU B 1 101 ? -8.773 6.621 3.658 1 98 101 LEU B CA 1
ATOM 2232 C C . LEU B 1 101 ? -7.621 6.484 2.664 1 98 101 LEU B C 1
ATOM 2234 O O . LEU B 1 101 ? -7.727 5.75 1.683 1 98 101 LEU B O 1
ATOM 2238 N N . GLY B 1 102 ? -6.598 7.277 2.896 1 98.06 102 GLY B N 1
ATOM 2239 C CA . GLY B 1 102 ? -5.43 7.168 2.037 1 98.06 102 GLY B CA 1
ATOM 2240 C C . GLY B 1 102 ? -4.793 5.793 2.064 1 98.06 102 GLY B C 1
ATOM 2241 O O . GLY B 1 102 ? -4.418 5.254 1.021 1 98.06 102 GLY B O 1
ATOM 2242 N N . SER B 1 103 ? -4.605 5.258 3.258 1 97.81 103 SER B N 1
ATOM 2243 C CA . SER B 1 103 ? -4.047 3.92 3.406 1 97.81 103 SER B CA 1
ATOM 2244 C C . SER B 1 103 ? -4.934 2.871 2.748 1 97.81 103 SER B C 1
ATOM 2246 O O . SER B 1 103 ? -4.445 1.986 2.043 1 97.81 103 SER B O 1
ATOM 2248 N N . TYR B 1 104 ? -6.27 2.969 3 1 97.94 104 TYR B N 1
ATOM 2249 C CA . TYR B 1 104 ? -7.23 2.072 2.369 1 97.94 104 TYR B CA 1
ATOM 2250 C C . TYR B 1 104 ? -7.109 2.125 0.85 1 97.94 104 TYR B C 1
ATOM 2252 O O . TYR B 1 104 ? -6.969 1.09 0.196 1 97.94 104 TYR B O 1
ATOM 2260 N N . ALA B 1 105 ? -7.16 3.305 0.344 1 98.19 105 ALA B N 1
ATOM 2261 C CA . ALA B 1 105 ? -7.238 3.5 -1.101 1 98.19 105 ALA B CA 1
ATOM 2262 C C . ALA B 1 105 ? -5.938 3.086 -1.782 1 98.19 105 ALA B C 1
ATOM 2264 O O . ALA B 1 105 ? -5.957 2.52 -2.877 1 98.19 105 ALA B O 1
ATOM 2265 N N . ALA B 1 106 ? -4.855 3.379 -1.173 1 97.75 106 ALA B N 1
ATOM 2266 C CA . ALA B 1 106 ? -3.568 2.99 -1.747 1 97.75 106 ALA B CA 1
ATOM 2267 C C . ALA B 1 106 ? -3.445 1.473 -1.841 1 97.75 106 ALA B C 1
ATOM 2269 O O . ALA B 1 106 ? -3.016 0.941 -2.867 1 97.75 106 ALA B O 1
ATOM 2270 N N . LEU B 1 107 ? -3.779 0.828 -0.77 1 97.44 107 LEU B N 1
ATOM 2271 C CA . LEU B 1 107 ? -3.723 -0.63 -0.755 1 97.44 107 LEU B CA 1
ATOM 2272 C C . LEU B 1 107 ? -4.699 -1.222 -1.766 1 97.44 107 LEU B C 1
ATOM 2274 O O . LEU B 1 107 ? -4.348 -2.139 -2.512 1 97.44 107 LEU B O 1
ATOM 2278 N N . ALA B 1 108 ? -5.871 -0.678 -1.806 1 97.38 108 ALA B N 1
ATOM 2279 C CA . ALA B 1 108 ? -6.895 -1.167 -2.729 1 97.38 108 ALA B CA 1
ATOM 2280 C C . ALA B 1 108 ? -6.473 -0.951 -4.18 1 97.38 108 ALA B C 1
ATOM 2282 O O . ALA B 1 108 ? -6.668 -1.825 -5.027 1 97.38 108 ALA B O 1
ATOM 2283 N N . ALA B 1 109 ? -5.973 0.189 -4.418 1 97.62 109 ALA B N 1
ATOM 2284 C CA . ALA B 1 109 ? -5.5 0.472 -5.77 1 97.62 109 ALA B CA 1
ATOM 2285 C C . ALA B 1 109 ? -4.395 -0.494 -6.18 1 97.62 109 ALA B C 1
ATOM 2287 O O . ALA B 1 109 ? -4.438 -1.076 -7.266 1 97.62 109 ALA B O 1
ATOM 2288 N N . PHE B 1 110 ? -3.518 -0.698 -5.293 1 97.94 110 PHE B N 1
ATOM 2289 C CA . PHE B 1 110 ? -2.371 -1.547 -5.598 1 97.94 110 PHE B CA 1
ATOM 2290 C C . PHE B 1 110 ? -2.816 -2.975 -5.887 1 97.94 110 PHE B C 1
ATOM 2292 O O . PHE B 1 110 ? -2.447 -3.551 -6.91 1 97.94 110 PHE B O 1
ATOM 2299 N N . THR B 1 111 ? -3.557 -3.572 -5.012 1 97.31 111 THR B N 1
ATOM 2300 C CA . THR B 1 111 ? -3.994 -4.953 -5.191 1 97.31 111 THR B CA 1
ATOM 2301 C C . THR B 1 111 ? -4.848 -5.086 -6.449 1 97.31 111 THR B C 1
ATOM 2303 O O . THR B 1 111 ? -4.758 -6.09 -7.164 1 97.31 111 THR B O 1
ATOM 2306 N N . THR B 1 112 ? -5.656 -4.055 -6.746 1 96.62 112 THR B N 1
ATOM 2307 C CA . THR B 1 112 ? -6.488 -4.082 -7.945 1 96.62 112 THR B CA 1
ATOM 2308 C C . THR B 1 112 ? -5.629 -4.039 -9.203 1 96.62 112 THR B C 1
ATOM 2310 O O . THR B 1 112 ? -5.848 -4.816 -10.133 1 96.62 112 THR B O 1
ATOM 2313 N N . TRP B 1 113 ? -4.637 -3.225 -9.195 1 96.31 113 TRP B N 1
ATOM 2314 C CA . TRP B 1 113 ? -3.783 -3.104 -10.375 1 96.31 113 TRP B CA 1
ATOM 2315 C C . TRP B 1 113 ? -2.98 -4.383 -10.602 1 96.31 113 TRP B C 1
ATOM 2317 O O . TRP B 1 113 ? -2.754 -4.789 -11.742 1 96.31 113 TRP B O 1
ATOM 2327 N N . ILE B 1 114 ? -2.5 -5 -9.531 1 96.81 114 ILE B N 1
ATOM 2328 C CA . ILE B 1 114 ? -1.801 -6.277 -9.656 1 96.81 114 ILE B CA 1
ATOM 2329 C C . ILE B 1 114 ? -2.74 -7.324 -10.242 1 96.81 114 ILE B C 1
ATOM 2331 O O . ILE B 1 114 ? -2.346 -8.094 -11.125 1 96.81 114 ILE B O 1
ATOM 2335 N N . SER B 1 115 ? -3.973 -7.355 -9.812 1 94.5 115 SER B N 1
ATOM 2336 C CA . SER B 1 115 ? -4.953 -8.32 -10.305 1 94.5 115 SER B CA 1
ATOM 2337 C C . SER B 1 115 ? -5.258 -8.086 -11.781 1 94.5 115 SER B C 1
ATOM 2339 O O . SER B 1 115 ? -5.402 -9.039 -12.547 1 94.5 115 SER B O 1
ATOM 2341 N N . ILE B 1 116 ? -5.387 -6.848 -12.133 1 93.12 116 ILE B N 1
ATOM 2342 C CA . ILE B 1 116 ? -5.629 -6.512 -13.531 1 93.12 116 ILE B CA 1
ATOM 2343 C C . ILE B 1 116 ? -4.457 -6.984 -14.391 1 93.12 116 ILE B C 1
ATOM 2345 O O . ILE B 1 116 ? -4.656 -7.582 -15.453 1 93.12 116 ILE B O 1
ATOM 2349 N N . GLY B 1 117 ? -3.256 -6.691 -13.945 1 92.5 117 GLY B N 1
ATOM 2350 C CA . GLY B 1 117 ? -2.08 -7.152 -14.672 1 92.5 117 GLY B CA 1
ATOM 2351 C C . GLY B 1 117 ? -2.023 -8.656 -14.828 1 92.5 117 GLY B C 1
ATOM 2352 O O . GLY B 1 117 ? -1.663 -9.164 -15.891 1 92.5 117 GLY B O 1
ATOM 2353 N N . GLU B 1 118 ? -2.324 -9.336 -13.727 1 91.75 118 GLU B N 1
ATOM 2354 C CA . GLU B 1 118 ? -2.373 -10.797 -13.781 1 91.75 118 GLU B CA 1
ATOM 2355 C C . GLU B 1 118 ? -3.381 -11.273 -14.82 1 91.75 118 GLU B C 1
ATOM 2357 O O . GLU B 1 118 ? -3.104 -12.211 -15.57 1 91.75 118 GLU B O 1
ATOM 2362 N N . LEU B 1 119 ? -4.488 -10.664 -14.852 1 87.25 119 LEU B N 1
ATOM 2363 C CA . LEU B 1 119 ? -5.547 -11.055 -15.781 1 87.25 119 LEU B CA 1
ATOM 2364 C C . LEU B 1 119 ? -5.148 -10.75 -17.219 1 87.25 119 LEU B C 1
ATOM 2366 O O . LEU B 1 119 ? -5.406 -11.555 -18.125 1 87.25 119 LEU B O 1
ATOM 2370 N N . LEU B 1 120 ? -4.57 -9.633 -17.406 1 83.75 120 LEU B N 1
ATOM 2371 C CA . LEU B 1 120 ? -4.195 -9.219 -18.75 1 83.75 120 LEU B CA 1
ATOM 2372 C C . LEU B 1 120 ? -3.062 -10.086 -19.297 1 83.75 120 LEU B C 1
ATOM 2374 O O . LEU B 1 120 ? -2.98 -10.336 -20.5 1 83.75 120 LEU B O 1
ATOM 2378 N N . MET B 1 121 ? -2.223 -10.57 -18.438 1 80.44 121 MET B N 1
ATOM 2379 C CA . MET B 1 121 ? -1.059 -11.336 -18.859 1 80.44 121 MET B CA 1
ATOM 2380 C C . MET B 1 121 ? -1.334 -12.836 -18.797 1 80.44 121 MET B C 1
ATOM 2382 O O . MET B 1 121 ? -0.457 -13.648 -19.094 1 80.44 121 MET B O 1
ATOM 2386 N N . TRP B 1 122 ? -2.562 -13.023 -18.391 1 72.81 122 TRP B N 1
ATOM 2387 C CA . TRP B 1 122 ? -2.963 -14.422 -18.328 1 72.81 122 TRP B CA 1
ATOM 2388 C C . TRP B 1 122 ? -3.078 -15.023 -19.719 1 72.81 122 TRP B C 1
ATOM 2390 O O . TRP B 1 122 ? -3.75 -14.469 -20.594 1 72.81 122 TRP B O 1
ATOM 2400 N N . ASP B 1 123 ? -2.121 -15.883 -20.172 1 64.12 123 ASP B N 1
ATOM 2401 C CA . ASP B 1 123 ? -2.076 -16.469 -21.5 1 64.12 123 ASP B CA 1
ATOM 2402 C C . ASP B 1 123 ? -3.029 -17.656 -21.609 1 64.12 123 ASP B C 1
ATOM 2404 O O . ASP B 1 123 ? -3.068 -18.344 -22.641 1 64.12 123 ASP B O 1
ATOM 2408 N N . GLU B 1 124 ? -3.92 -17.906 -20.703 1 59.41 124 GLU B N 1
ATOM 2409 C CA . GLU B 1 124 ? -4.625 -19.156 -21 1 59.41 124 GLU B CA 1
ATOM 2410 C C . GLU B 1 124 ? -5.781 -18.922 -21.969 1 59.41 124 GLU B C 1
ATOM 2412 O O . GLU B 1 124 ? -6.457 -17.891 -21.906 1 59.41 124 GLU B O 1
ATOM 2417 N N . SER B 1 125 ? -5.602 -19.625 -23.109 1 54.62 125 SER B N 1
ATOM 2418 C CA . SER B 1 125 ? -6.434 -19.859 -24.281 1 54.62 125 SER B CA 1
ATOM 2419 C C . SER B 1 125 ? -7.918 -19.734 -23.938 1 54.62 125 SER B C 1
ATOM 2421 O O . SER B 1 125 ? -8.688 -19.141 -24.703 1 54.62 125 SER B O 1
ATOM 2423 N N . PRO B 1 126 ? -8.391 -20.547 -23.078 1 56.62 126 PRO B N 1
ATOM 2424 C CA . PRO B 1 126 ? -9.828 -20.531 -23.328 1 56.62 126 PRO B CA 1
ATOM 2425 C C . PRO B 1 126 ? -10.508 -19.281 -22.797 1 56.62 126 PRO B C 1
ATOM 2427 O O . PRO B 1 126 ? -11.734 -19.141 -22.906 1 56.62 126 PRO B O 1
ATOM 2430 N N . PHE B 1 127 ? -9.727 -18.406 -22.156 1 60.81 127 PHE B N 1
ATOM 2431 C CA . PHE B 1 127 ? -10.445 -17.234 -21.688 1 60.81 127 PHE B CA 1
ATOM 2432 C C . PHE B 1 127 ? -10.656 -16.234 -22.812 1 60.81 127 PHE B C 1
ATOM 2434 O O . PHE B 1 127 ? -9.695 -15.703 -23.375 1 60.81 127 PHE B O 1
ATOM 2441 N N . ALA B 1 128 ? -11.883 -16.328 -23.281 1 69.38 128 ALA B N 1
ATOM 2442 C CA . ALA B 1 128 ? -12.297 -15.477 -24.391 1 69.38 128 ALA B CA 1
ATOM 2443 C C . ALA B 1 128 ? -11.898 -14.023 -24.141 1 69.38 128 ALA B C 1
ATOM 2445 O O . ALA B 1 128 ? -11.977 -13.531 -23.016 1 69.38 128 ALA B O 1
ATOM 2446 N N . TRP B 1 129 ? -11.266 -13.508 -25.047 1 77.69 129 TRP B N 1
ATOM 2447 C CA . TRP B 1 129 ? -10.805 -12.125 -25.047 1 77.69 129 TRP B CA 1
ATOM 2448 C C . TRP B 1 129 ? -11.906 -11.18 -24.578 1 77.69 129 TRP B C 1
ATOM 2450 O O . TRP B 1 129 ? -11.641 -10.234 -23.828 1 77.69 129 TRP B O 1
ATOM 2460 N N . GLU B 1 130 ? -13.141 -11.539 -24.938 1 76.5 130 GLU B N 1
ATOM 2461 C CA . GLU B 1 130 ? -14.266 -10.695 -24.547 1 76.5 130 GLU B CA 1
ATOM 2462 C C . GLU B 1 130 ? -14.477 -10.711 -23.031 1 76.5 130 GLU B C 1
ATOM 2464 O O . GLU B 1 130 ? -14.734 -9.672 -22.422 1 76.5 130 GLU B O 1
ATOM 2469 N N . LYS B 1 131 ? -14.328 -11.828 -22.484 1 77.31 131 LYS B N 1
ATOM 2470 C CA . LYS B 1 131 ? -14.5 -11.961 -21.047 1 77.31 131 LYS B CA 1
ATOM 2471 C C . LYS B 1 131 ? -13.359 -11.273 -20.297 1 77.31 131 LYS B C 1
ATOM 2473 O O . LYS B 1 131 ? -13.578 -10.641 -19.266 1 77.31 131 LYS B O 1
ATOM 2478 N N . LYS B 1 132 ? -12.273 -11.328 -20.906 1 79.75 132 LYS B N 1
ATOM 2479 C CA . LYS B 1 132 ? -11.109 -10.68 -20.312 1 79.75 132 LYS B CA 1
ATOM 2480 C C . LYS B 1 132 ? -11.289 -9.164 -20.266 1 79.75 132 LYS B C 1
ATOM 2482 O O . LYS B 1 132 ? -10.984 -8.523 -19.25 1 79.75 132 LYS B O 1
ATOM 2487 N N . VAL B 1 133 ? -11.781 -8.695 -21.281 1 79.31 133 VAL B N 1
ATOM 2488 C CA . VAL B 1 133 ? -11.953 -7.254 -21.375 1 79.31 133 VAL B CA 1
ATOM 2489 C C . VAL B 1 133 ? -13.055 -6.797 -20.422 1 79.31 133 VAL B C 1
ATOM 2491 O O . VAL B 1 133 ? -12.914 -5.77 -19.75 1 79.31 133 VAL B O 1
ATOM 2494 N N . LYS B 1 134 ? -14.109 -7.586 -20.375 1 82.81 134 LYS B N 1
ATOM 2495 C CA . LYS B 1 134 ? -15.203 -7.234 -19.484 1 82.81 134 LYS B CA 1
ATOM 2496 C C . LYS B 1 134 ? -14.766 -7.273 -18.031 1 82.81 134 LYS B C 1
ATOM 2498 O O . LYS B 1 134 ? -15.055 -6.352 -17.266 1 82.81 134 LYS B O 1
ATOM 2503 N N . LEU B 1 135 ? -14.141 -8.289 -17.672 1 83.75 135 LEU B N 1
ATOM 2504 C CA . LEU B 1 135 ? -13.633 -8.43 -16.312 1 83.75 135 LEU B CA 1
ATOM 2505 C C . LEU B 1 135 ? -12.594 -7.359 -16 1 83.75 135 LEU B C 1
ATOM 2507 O O . LEU B 1 135 ? -12.625 -6.75 -14.938 1 83.75 135 LEU B O 1
ATOM 2511 N N . GLY B 1 136 ? -11.734 -7.105 -16.953 1 85.25 136 GLY B N 1
ATOM 2512 C CA . GLY B 1 136 ? -10.742 -6.055 -16.797 1 85.25 136 GLY B CA 1
ATOM 2513 C C . GLY B 1 136 ? -11.352 -4.68 -16.594 1 85.25 136 GLY B C 1
ATOM 2514 O O . GLY B 1 136 ? -10.859 -3.891 -15.781 1 85.25 136 GLY B O 1
ATOM 2515 N N . ALA B 1 137 ? -12.414 -4.5 -17.312 1 85.62 137 ALA B N 1
ATOM 2516 C CA . ALA B 1 137 ? -13.102 -3.215 -17.203 1 85.62 137 ALA B CA 1
ATOM 2517 C C . ALA B 1 137 ? -13.742 -3.057 -15.82 1 85.62 137 ALA B C 1
ATOM 2519 O O . ALA B 1 137 ? -13.719 -1.97 -15.242 1 85.62 137 ALA B O 1
ATOM 2520 N N . LEU B 1 138 ? -14.266 -4.094 -15.367 1 85.94 138 LEU B N 1
ATOM 2521 C CA . LEU B 1 138 ? -14.852 -4.07 -14.031 1 85.94 138 LEU B CA 1
ATOM 2522 C C . LEU B 1 138 ? -13.805 -3.738 -12.977 1 85.94 138 LEU B C 1
ATOM 2524 O O . LEU B 1 138 ? -14.023 -2.885 -12.117 1 85.94 138 LEU B O 1
ATOM 2528 N N . TYR B 1 139 ? -12.656 -4.363 -13.055 1 91.69 139 TYR B N 1
ATOM 2529 C CA . TYR B 1 139 ? -11.555 -4.09 -12.133 1 91.69 139 TYR B CA 1
ATOM 2530 C C . TYR B 1 139 ? -11.047 -2.662 -12.297 1 91.69 139 TYR B C 1
ATOM 2532 O O . TYR B 1 139 ? -10.711 -1.995 -11.32 1 91.69 139 TYR B O 1
ATOM 2540 N N . ALA B 1 140 ? -11.078 -2.217 -13.5 1 93.5 140 ALA B N 1
ATOM 2541 C CA . ALA B 1 140 ? -10.484 -0.917 -13.805 1 93.5 140 ALA B CA 1
ATOM 2542 C C . ALA B 1 140 ? -11.312 0.219 -13.219 1 93.5 140 ALA B C 1
ATOM 2544 O O . ALA B 1 140 ? -10.766 1.234 -12.781 1 93.5 140 ALA B O 1
ATOM 2545 N N . VAL B 1 141 ? -12.602 0.034 -13.266 1 94.31 141 VAL B N 1
ATOM 2546 C CA . VAL B 1 141 ? -13.469 1.065 -12.711 1 94.31 141 VAL B CA 1
ATOM 2547 C C . VAL B 1 141 ? -13.117 1.295 -11.242 1 94.31 141 VAL B C 1
ATOM 2549 O O . VAL B 1 141 ? -12.953 2.438 -10.805 1 94.31 141 VAL B O 1
ATOM 2552 N N . TYR B 1 142 ? -12.953 0.3 -10.492 1 95.19 142 TYR B N 1
ATOM 2553 C CA . TYR B 1 142 ? -12.578 0.404 -9.086 1 95.19 142 TYR B CA 1
ATOM 2554 C C . TYR B 1 142 ? -11.133 0.868 -8.938 1 95.19 142 TYR B C 1
ATOM 2556 O O . TYR B 1 142 ? -10.82 1.679 -8.055 1 95.19 142 TYR B O 1
ATOM 2564 N N . GLY B 1 143 ? -10.281 0.356 -9.812 1 96.62 143 GLY B N 1
ATOM 2565 C CA . GLY B 1 143 ? -8.891 0.771 -9.773 1 96.62 143 GLY B CA 1
ATOM 2566 C C . GLY B 1 143 ? -8.711 2.27 -9.922 1 96.62 143 GLY B C 1
ATOM 2567 O O . GLY B 1 143 ? -7.914 2.879 -9.203 1 96.62 143 GLY B O 1
ATOM 2568 N N . VAL B 1 144 ? -9.438 2.832 -10.797 1 97 144 VAL B N 1
ATOM 2569 C CA . VAL B 1 144 ? -9.359 4.266 -11.055 1 97 144 VAL B CA 1
ATOM 2570 C C . VAL B 1 144 ? -9.883 5.039 -9.844 1 97 144 VAL B C 1
ATOM 2572 O O . VAL B 1 144 ? -9.289 6.035 -9.43 1 97 144 VAL B O 1
ATOM 2575 N N . MET B 1 145 ? -10.992 4.543 -9.297 1 97.25 145 MET B N 1
ATOM 2576 C CA . MET B 1 145 ? -11.57 5.191 -8.125 1 97.25 145 MET B CA 1
ATOM 2577 C C . MET B 1 145 ? -10.609 5.129 -6.938 1 97.25 145 MET B C 1
ATOM 2579 O O . MET B 1 145 ? -10.383 6.137 -6.27 1 97.25 145 MET B O 1
ATOM 2583 N N . PHE B 1 146 ? -10.016 4.008 -6.676 1 98.12 146 PHE B N 1
ATOM 2584 C CA . PHE B 1 146 ? -9.086 3.844 -5.566 1 98.12 146 PHE B CA 1
ATOM 2585 C C . PHE B 1 146 ? -7.84 4.695 -5.777 1 98.12 146 PHE B C 1
ATOM 2587 O O . PHE B 1 146 ? -7.348 5.328 -4.84 1 98.12 146 PHE B O 1
ATOM 2594 N N . THR B 1 147 ? -7.383 4.738 -6.992 1 98.19 147 THR B N 1
ATOM 2595 C CA . THR B 1 147 ? -6.188 5.516 -7.301 1 98.19 147 THR B CA 1
ATOM 2596 C C . THR B 1 147 ? -6.449 7.004 -7.109 1 98.19 147 THR B C 1
ATOM 2598 O O . THR B 1 147 ? -5.648 7.707 -6.488 1 98.19 147 THR B O 1
ATOM 2601 N N . GLY B 1 148 ? -7.559 7.465 -7.676 1 98.12 148 GLY B N 1
ATOM 2602 C CA . GLY B 1 148 ? -7.926 8.859 -7.488 1 98.12 148 GLY B CA 1
ATOM 2603 C C . GLY B 1 148 ? -8.078 9.25 -6.027 1 98.12 148 GLY B C 1
ATOM 2604 O O . GLY B 1 148 ? -7.609 10.305 -5.609 1 98.12 148 GLY B O 1
ATOM 2605 N N . MET B 1 149 ? -8.703 8.422 -5.285 1 98.31 149 MET B N 1
ATOM 2606 C CA . MET B 1 149 ? -8.891 8.656 -3.855 1 98.31 149 MET B CA 1
ATOM 2607 C C . MET B 1 149 ? -7.555 8.695 -3.129 1 98.31 149 MET B C 1
ATOM 2609 O O . MET B 1 149 ? -7.332 9.547 -2.268 1 98.31 149 MET B O 1
ATOM 2613 N N . ALA B 1 150 ? -6.676 7.777 -3.455 1 98.25 150 ALA B N 1
ATOM 2614 C CA . ALA B 1 150 ? -5.355 7.738 -2.838 1 98.25 150 ALA B CA 1
ATOM 2615 C C . ALA B 1 150 ? -4.582 9.023 -3.113 1 98.25 150 ALA B C 1
ATOM 2617 O O . ALA B 1 150 ? -3.949 9.586 -2.213 1 98.25 150 ALA B O 1
ATOM 2618 N N . ILE B 1 151 ? -4.641 9.469 -4.312 1 98.25 151 ILE B N 1
ATOM 2619 C CA . ILE B 1 151 ? -3.947 10.695 -4.699 1 98.25 151 ILE B CA 1
ATOM 2620 C C . ILE B 1 151 ? -4.555 11.883 -3.961 1 98.25 151 ILE B C 1
ATOM 2622 O O . ILE B 1 151 ? -3.83 12.727 -3.432 1 98.25 151 ILE B O 1
ATOM 2626 N N . HIS B 1 152 ? -5.867 11.891 -3.934 1 98.62 152 HIS B N 1
ATOM 2627 C CA . HIS B 1 152 ? -6.566 12.977 -3.262 1 98.62 152 HIS B CA 1
ATOM 2628 C C . HIS B 1 152 ? -6.199 13.039 -1.783 1 98.62 152 HIS B C 1
ATOM 2630 O O . HIS B 1 152 ? -5.926 14.125 -1.251 1 98.62 152 HIS B O 1
ATOM 2636 N N . MET B 1 153 ? -6.207 11.961 -1.155 1 98.5 153 MET B N 1
ATOM 2637 C CA . MET B 1 153 ? -5.855 11.922 0.261 1 98.5 153 MET B CA 1
ATOM 2638 C C . MET B 1 153 ? -4.383 12.266 0.463 1 98.5 153 MET B C 1
ATOM 2640 O O . MET B 1 153 ? -4.016 12.891 1.458 1 98.5 153 MET B O 1
ATOM 2644 N N . GLY B 1 154 ? -3.543 11.75 -0.469 1 98.31 154 GLY B N 1
ATOM 2645 C CA . GLY B 1 154 ? -2.139 12.125 -0.421 1 98.31 154 GLY B CA 1
ATOM 2646 C C . GLY B 1 154 ? -1.918 13.625 -0.48 1 98.31 154 GLY B C 1
ATOM 2647 O O . GLY B 1 154 ? -1.045 14.156 0.209 1 98.31 154 GLY B O 1
ATOM 2648 N N . CYS B 1 155 ? -2.662 14.281 -1.246 1 98.25 155 CYS B N 1
ATOM 2649 C CA . CYS B 1 155 ? -2.568 15.734 -1.358 1 98.25 155 CYS B CA 1
ATOM 2650 C C . CYS B 1 155 ? -2.984 16.406 -0.057 1 98.25 155 CYS B C 1
ATOM 2652 O O . CYS B 1 155 ? -2.381 17.406 0.353 1 98.25 155 CYS B O 1
ATOM 2654 N N . ARG B 1 156 ? -4.004 15.867 0.496 1 97.44 156 ARG B N 1
ATOM 2655 C CA . ARG B 1 156 ? -4.434 16.406 1.781 1 97.44 156 ARG B CA 1
ATOM 2656 C C . ARG B 1 156 ? -3.342 16.25 2.836 1 97.44 156 ARG B C 1
ATOM 2658 O O . ARG B 1 156 ? -3.094 17.156 3.627 1 97.44 156 ARG B O 1
ATOM 2665 N N . ILE B 1 157 ? -2.695 15.133 2.842 1 98.31 157 ILE B N 1
ATOM 2666 C CA . ILE B 1 157 ? -1.616 14.867 3.787 1 98.31 157 ILE B CA 1
ATOM 2667 C C . ILE B 1 157 ? -0.436 15.789 3.494 1 98.31 157 ILE B C 1
ATOM 2669 O O . ILE B 1 157 ? 0.16 16.359 4.414 1 98.31 157 ILE B O 1
ATOM 2673 N N . LYS B 1 158 ? -0.138 15.891 2.23 1 98.38 158 LYS B N 1
ATOM 2674 C CA . LYS B 1 158 ? 0.947 16.781 1.817 1 98.38 158 LYS B CA 1
ATOM 2675 C C . LYS B 1 158 ? 0.717 18.203 2.324 1 98.38 158 LYS B C 1
ATOM 2677 O O . LYS B 1 158 ? 1.628 18.828 2.873 1 98.38 158 LYS B O 1
ATOM 2682 N N . ARG B 1 159 ? -0.443 18.672 2.176 1 97.38 159 ARG B N 1
ATOM 2683 C CA . ARG B 1 159 ? -0.781 20.016 2.613 1 97.38 159 ARG B CA 1
ATOM 2684 C C . ARG B 1 159 ? -0.646 20.156 4.129 1 97.38 159 ARG B C 1
ATOM 2686 O O . ARG B 1 159 ? -0.155 21.172 4.625 1 97.38 159 ARG B O 1
ATOM 2693 N N . ALA B 1 160 ? -1.102 19.172 4.809 1 96.88 160 ALA B N 1
ATOM 2694 C CA . ALA B 1 160 ? -1.011 19.203 6.266 1 96.88 160 ALA B CA 1
ATOM 2695 C C . ALA B 1 160 ? 0.445 19.203 6.727 1 96.88 160 ALA B C 1
ATOM 2697 O O . ALA B 1 160 ? 0.809 19.938 7.656 1 96.88 160 ALA B O 1
ATOM 2698 N N . LEU B 1 161 ? 1.244 18.406 6.094 1 97.38 161 LEU B N 1
ATOM 2699 C CA . LEU B 1 161 ? 2.656 18.328 6.449 1 97.38 161 LEU B CA 1
ATOM 2700 C C . LEU B 1 161 ? 3.365 19.641 6.176 1 97.38 161 LEU B C 1
ATOM 2702 O O . LEU B 1 161 ? 4.176 20.094 6.988 1 97.38 161 LEU B O 1
ATOM 2706 N N . LEU B 1 162 ? 3.049 20.25 5.105 1 96.25 162 LEU B N 1
ATOM 2707 C CA . LEU B 1 162 ? 3.662 21.531 4.75 1 96.25 162 LEU B CA 1
ATOM 2708 C C . LEU B 1 162 ? 3.199 22.641 5.691 1 96.25 162 LEU B C 1
ATOM 2710 O O . LEU B 1 162 ? 3.99 23.5 6.074 1 96.25 162 LEU B O 1
ATOM 2714 N N . ALA B 1 163 ? 1.945 22.578 6.059 1 94.5 163 ALA B N 1
ATOM 2715 C CA . ALA B 1 163 ? 1.412 23.562 6.996 1 94.5 163 ALA B CA 1
ATOM 2716 C C . ALA B 1 163 ? 2.09 23.453 8.359 1 94.5 163 ALA B C 1
ATOM 2718 O O . ALA B 1 163 ? 2.414 24.453 8.984 1 94.5 163 ALA B O 1
ATOM 2719 N N . THR B 1 164 ? 2.25 22.234 8.789 1 94.25 164 THR B N 1
ATOM 2720 C CA . THR B 1 164 ? 2.887 22 10.078 1 94.25 164 THR B CA 1
ATOM 2721 C C . THR B 1 164 ? 4.352 22.438 10.039 1 94.25 164 THR B C 1
ATOM 2723 O O . THR B 1 164 ? 4.879 22.953 11.023 1 94.25 164 THR B O 1
ATOM 2726 N N . ALA B 1 165 ? 5.031 22.219 8.969 1 92.81 165 ALA B N 1
ATOM 2727 C CA . ALA B 1 165 ? 6.422 22.641 8.812 1 92.81 165 ALA B CA 1
ATOM 2728 C C . ALA B 1 165 ? 6.543 24.156 8.875 1 92.81 165 ALA B C 1
ATOM 2730 O O . ALA B 1 165 ? 7.488 24.688 9.461 1 92.81 165 ALA B O 1
ATOM 2731 N N . GLU B 1 166 ? 5.629 24.812 8.258 1 90.56 166 GLU B N 1
ATOM 2732 C CA . GLU B 1 166 ? 5.617 26.266 8.273 1 90.56 166 GLU B CA 1
ATOM 2733 C C . GLU B 1 166 ? 5.387 26.797 9.688 1 90.56 166 GLU B C 1
ATOM 2735 O O . GLU B 1 166 ? 5.996 27.797 10.086 1 90.56 166 GLU B O 1
ATOM 2740 N N . MET B 1 167 ? 4.504 26.172 10.312 1 88.12 167 MET B N 1
ATOM 2741 C CA . MET B 1 167 ? 4.203 26.594 11.68 1 88.12 167 MET B CA 1
ATOM 2742 C C . MET B 1 167 ? 5.418 26.406 12.586 1 88.12 167 MET B C 1
ATOM 2744 O O . MET B 1 167 ? 5.695 27.25 13.438 1 88.12 167 MET B O 1
ATOM 2748 N N . GLU B 1 168 ? 6.066 25.25 12.438 1 86.19 168 GLU B N 1
ATOM 2749 C CA . GLU B 1 168 ? 7.258 24.984 13.242 1 86.19 168 GLU B CA 1
ATOM 2750 C C . GLU B 1 168 ? 8.391 25.953 12.898 1 86.19 168 GLU B C 1
ATOM 2752 O O . GLU B 1 168 ? 9.18 26.312 13.766 1 86.19 168 GLU B O 1
ATOM 2757 N N . GLY B 1 169 ? 8.523 26.312 11.656 1 83.12 169 GLY B N 1
ATOM 2758 C CA . GLY B 1 169 ? 9.5 27.312 11.242 1 83.12 169 GLY B CA 1
ATOM 2759 C C . GLY B 1 169 ? 9.242 28.688 11.836 1 83.12 169 GLY B C 1
ATOM 2760 O O . GLY B 1 169 ? 10.18 29.375 12.25 1 83.12 169 GLY B O 1
ATOM 2761 N N . ARG B 1 170 ? 8.055 29.078 11.969 1 80.31 170 ARG B N 1
ATOM 2762 C CA . ARG B 1 170 ? 7.66 30.359 12.531 1 80.31 170 ARG B CA 1
ATOM 2763 C C . ARG B 1 170 ? 7.918 30.406 14.031 1 80.31 170 ARG B C 1
ATOM 2765 O O . ARG B 1 170 ? 8.312 31.453 14.57 1 80.31 170 ARG B O 1
ATOM 2772 N N . LYS B 1 171 ? 7.707 29.391 14.695 1 81.5 171 LYS B N 1
ATOM 2773 C CA . LYS B 1 171 ? 7.93 29.328 16.141 1 81.5 171 LYS B CA 1
ATOM 2774 C C . LYS B 1 171 ? 9.414 29.469 16.469 1 81.5 171 LYS B C 1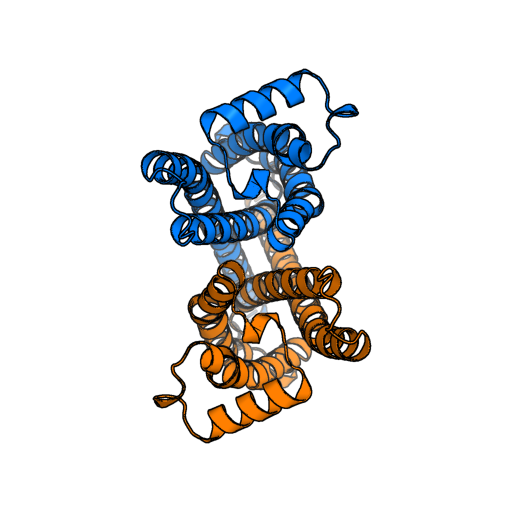
ATOM 2776 O O . LYS B 1 171 ? 9.766 30.016 17.516 1 81.5 171 LYS B O 1
ATOM 2781 N N . LYS B 1 172 ? 10.234 29.125 15.672 1 77.06 172 LYS B N 1
ATOM 2782 C CA . LYS B 1 172 ? 11.672 29.188 15.914 1 77.06 172 LYS B CA 1
ATOM 2783 C C . LYS B 1 172 ? 12.211 30.594 15.664 1 77.06 172 LYS B C 1
ATOM 2785 O O . LYS B 1 172 ? 13.219 31 16.25 1 77.06 172 LYS B O 1
ATOM 2790 N N . CYS B 1 173 ? 11.648 31.266 14.836 1 72.06 173 CYS B N 1
ATOM 2791 C CA . CYS B 1 173 ? 12.086 32.625 14.555 1 72.06 173 CYS B CA 1
ATOM 2792 C C . CYS B 1 173 ? 11.609 33.594 15.641 1 72.06 173 CYS B C 1
ATOM 2794 O O . CYS B 1 173 ? 12.188 34.656 15.828 1 72.06 173 CYS B O 1
ATOM 2796 N N . LYS B 1 174 ? 10.789 33.312 16.547 1 67.88 174 LYS B N 1
ATOM 2797 C CA . LYS B 1 174 ? 10.336 34.188 17.625 1 67.88 174 LYS B CA 1
ATOM 2798 C C . LYS B 1 174 ? 11.125 33.906 18.906 1 67.88 174 LYS B C 1
ATOM 2800 O O . LYS B 1 174 ? 11.516 32.781 19.188 1 67.88 174 LYS B O 1
#

pLDDT: mean 88.25, std 10.42, range [46.28, 98.62]

Sequence (348 aa):
MASPHPLAARPWDKLYFYFFIHMVPIMLFVDSAAYIPSHLLPRPMAHIKSFYDANFSDPLQLTQPTWFYLFAMTEFFLQLPLGIWALFALPRDDPLVPLGLGSYAALAAFTTWISIGELLMWDESPFAWEKKVKLGALYAVYGVMFTGMAIHMGCRIKRALLATAEMEGRKKCKMASPHPLAARPWDKLYFYFFIHMVPIMLFVDSAAYIPSHLLPRPMAHIKSFYDANFSDPLQLTQPTWFYLFAMTEFFLQLPLGIWALFALPRDDPLVPLGLGSYAALAAFTTWISIGELLMWDESPFAWEKKVKLGALYAVYGVMFTGMAIHMGCRIKRALLATAEMEGRKKCK

Nearest PDB structures (foldseek):
  7m94-assembly1_A  TM=9.019E-01  e=1.842E-05  Bos taurus
  7mfi-assembly2_C  TM=8.723E-01  e=2.863E-05  Bos taurus
  8w0r-assembly1_A  TM=7.488E-01  e=1.023E-01  Homo sapiens
  7m94-assembly1_A  TM=9.024E-01  e=1.537E-05  Bos taurus
  7m96-assembly1_A  TM=9.062E-01  e=2.633E-05  Bos taurus

Solvent-accessible surface area (backbone atoms only — not comparable to full-atom values): 18382 Å² total; per-residue (Å²): 124,50,79,59,63,58,41,84,82,32,62,66,55,41,51,50,41,53,49,38,65,56,45,46,56,43,51,64,41,54,62,42,47,76,75,41,59,73,90,75,46,54,64,73,41,46,50,51,48,49,52,49,42,72,72,51,59,48,60,61,73,72,66,45,48,62,60,54,44,49,50,51,48,45,38,62,71,48,38,44,55,48,40,55,48,42,64,58,34,51,66,53,49,41,66,55,46,38,58,54,52,18,53,41,18,44,53,50,18,50,56,40,50,46,50,44,50,39,57,72,65,50,76,64,72,85,60,48,66,67,49,49,50,52,50,43,48,57,50,43,58,52,26,52,52,22,41,52,47,19,51,53,20,46,50,53,46,50,51,27,30,52,51,43,46,51,52,57,22,54,59,66,75,102,124,51,79,60,62,59,42,86,82,31,63,68,56,41,51,51,42,54,48,38,64,56,44,46,55,42,51,64,41,53,63,40,46,76,76,40,58,74,88,74,47,53,66,73,39,46,50,52,48,49,50,48,44,72,74,51,58,48,60,62,75,71,65,45,48,63,61,56,44,48,50,50,48,46,39,62,71,47,38,44,55,48,40,54,50,41,63,57,33,50,66,53,49,43,66,56,45,38,61,52,51,19,54,42,18,44,52,50,17,49,57,39,49,46,50,44,51,40,59,72,66,49,76,63,71,84,60,50,66,66,49,49,50,52,49,44,48,59,50,43,57,53,26,51,52,22,42,51,47,18,51,52,20,46,50,52,47,50,51,26,30,51,51,45,46,51,52,55,23,54,59,67,76,102